Protein AF-A0A7C1GPJ7-F1 (afdb_monomer_lite)

pLDDT: mean 71.94, std 19.71, range [28.62, 96.0]

Organism: NCBI:txid1365176

Radius of gyration: 22.84 Å; chains: 1; bounding box: 52×60×56 Å

InterPro domains:
  IPR056471 HD-CE [PF24391] (8-213)

Structure (mmCIF, N/CA/C/O backbone):
data_AF-A0A7C1GPJ7-F1
#
_entry.id   AF-A0A7C1GPJ7-F1
#
loop_
_atom_site.group_PDB
_atom_site.id
_atom_site.type_symbol
_atom_site.label_atom_id
_atom_site.label_alt_id
_atom_site.label_comp_id
_atom_site.label_asym_id
_atom_site.label_entity_id
_atom_site.label_seq_id
_atom_site.pdbx_PDB_ins_code
_atom_site.Cartn_x
_atom_site.Cartn_y
_atom_site.Cartn_z
_atom_site.occupancy
_atom_site.B_iso_or_equiv
_atom_site.auth_seq_id
_atom_site.auth_comp_id
_atom_site.auth_asym_id
_atom_site.auth_atom_id
_atom_site.pdbx_PDB_model_num
ATOM 1 N N . MET A 1 1 ? 14.969 -25.696 -0.448 1.00 60.56 1 MET A N 1
ATOM 2 C CA . MET A 1 1 ? 14.001 -24.992 0.414 1.00 60.56 1 MET A CA 1
ATOM 3 C C . MET A 1 1 ? 13.410 -23.868 -0.416 1.00 60.56 1 MET A C 1
ATOM 5 O O . MET A 1 1 ? 14.199 -23.201 -1.077 1.00 60.56 1 MET A O 1
ATOM 9 N N . PRO A 1 2 ? 12.076 -23.717 -0.468 1.00 62.69 2 PRO A N 1
ATOM 10 C CA . PRO A 1 2 ? 11.446 -22.607 -1.181 1.00 62.69 2 PRO A CA 1
ATOM 11 C C . PRO A 1 2 ? 11.822 -21.258 -0.546 1.00 62.69 2 PRO A C 1
ATOM 13 O O . PRO A 1 2 ? 12.208 -21.241 0.627 1.00 62.69 2 PRO A O 1
ATOM 16 N N . PRO A 1 3 ? 11.721 -20.137 -1.286 1.00 68.50 3 PRO A N 1
ATOM 17 C CA . PRO A 1 3 ? 11.920 -18.808 -0.718 1.00 68.50 3 PRO A CA 1
ATOM 18 C C . PRO A 1 3 ? 11.024 -18.573 0.515 1.00 68.50 3 PRO A C 1
ATOM 20 O O . PRO A 1 3 ? 9.844 -18.936 0.480 1.00 68.50 3 PRO A O 1
ATOM 23 N N . PRO A 1 4 ? 11.549 -17.980 1.604 1.00 76.19 4 PRO A N 1
ATOM 24 C CA . PRO A 1 4 ? 10.763 -17.703 2.804 1.00 76.19 4 PRO A CA 1
ATOM 25 C C . PRO A 1 4 ? 9.672 -16.658 2.517 1.00 76.19 4 PRO A C 1
ATOM 27 O O . PRO A 1 4 ? 9.967 -15.486 2.289 1.00 76.19 4 PRO A O 1
ATOM 30 N N . ILE A 1 5 ? 8.402 -17.080 2.533 1.00 80.38 5 ILE A N 1
ATOM 31 C CA . ILE A 1 5 ? 7.250 -16.230 2.179 1.00 80.38 5 ILE A CA 1
ATOM 32 C C . ILE A 1 5 ? 7.093 -15.038 3.131 1.00 80.38 5 ILE A C 1
ATOM 34 O O . ILE A 1 5 ? 6.875 -13.921 2.671 1.00 80.38 5 ILE A O 1
ATOM 38 N N . ASP A 1 6 ? 7.253 -15.242 4.440 1.00 74.44 6 ASP A N 1
ATOM 39 C CA . ASP A 1 6 ? 7.139 -14.146 5.412 1.00 74.44 6 ASP A CA 1
ATOM 40 C C . ASP A 1 6 ? 8.243 -13.094 5.207 1.00 74.44 6 ASP A C 1
ATOM 42 O O . ASP A 1 6 ? 7.997 -11.894 5.315 1.00 74.44 6 ASP A O 1
ATOM 46 N N . ALA A 1 7 ? 9.448 -13.524 4.819 1.00 75.75 7 ALA A N 1
ATOM 47 C CA . ALA A 1 7 ? 10.526 -12.606 4.463 1.00 75.75 7 ALA A CA 1
ATOM 48 C C . ALA A 1 7 ? 10.237 -11.863 3.147 1.00 75.75 7 ALA A C 1
ATOM 50 O O . ALA A 1 7 ? 10.529 -10.675 3.062 1.00 75.75 7 ALA A O 1
ATOM 51 N N . LEU A 1 8 ? 9.616 -12.508 2.147 1.00 79.12 8 LEU A N 1
ATOM 52 C CA . LEU A 1 8 ? 9.172 -11.826 0.921 1.00 79.12 8 LEU A CA 1
ATOM 53 C C . LEU A 1 8 ? 8.169 -10.714 1.232 1.00 79.12 8 LEU A C 1
ATOM 55 O O . LEU A 1 8 ? 8.334 -9.599 0.743 1.00 79.12 8 LEU A O 1
ATOM 59 N N . ILE A 1 9 ? 7.166 -11.001 2.065 1.00 77.31 9 ILE A N 1
ATOM 60 C CA . ILE A 1 9 ? 6.154 -10.022 2.476 1.00 77.31 9 ILE A CA 1
ATOM 61 C C . ILE A 1 9 ? 6.823 -8.842 3.185 1.00 77.31 9 ILE A C 1
ATOM 63 O O . ILE A 1 9 ? 6.634 -7.701 2.766 1.00 77.31 9 ILE A O 1
ATOM 67 N N . ASN A 1 10 ? 7.663 -9.112 4.187 1.00 73.25 10 ASN A N 1
ATOM 68 C CA . ASN A 1 10 ? 8.357 -8.065 4.935 1.00 73.25 10 ASN A CA 1
ATOM 69 C C . ASN A 1 10 ? 9.282 -7.232 4.036 1.00 73.25 10 ASN A C 1
ATOM 71 O O . ASN A 1 10 ? 9.218 -6.009 4.047 1.00 73.25 10 ASN A O 1
ATOM 75 N N . CYS A 1 11 ? 10.121 -7.857 3.208 1.00 76.69 11 CYS A N 1
ATOM 76 C CA . CYS A 1 11 ? 10.977 -7.111 2.284 1.00 76.69 11 CYS A CA 1
ATOM 77 C C . CYS A 1 11 ? 10.153 -6.269 1.304 1.00 76.69 11 CYS A C 1
ATOM 79 O O . CYS A 1 11 ? 10.534 -5.139 1.000 1.00 76.69 11 CYS A O 1
ATOM 81 N N . SER A 1 12 ? 9.027 -6.798 0.823 1.00 81.25 12 SER A N 1
ATOM 82 C CA . SER A 1 12 ? 8.168 -6.082 -0.114 1.00 81.25 12 SER A CA 1
ATOM 83 C C . SER A 1 12 ? 7.524 -4.850 0.526 1.00 81.25 12 SER A C 1
ATOM 85 O O . SER A 1 12 ? 7.560 -3.783 -0.084 1.00 81.25 12 SER A O 1
ATOM 87 N N . SER A 1 13 ? 7.062 -4.932 1.779 1.00 75.19 13 SER A N 1
ATOM 88 C CA . SER A 1 13 ? 6.507 -3.774 2.490 1.00 75.19 13 SER A CA 1
ATOM 89 C C . SER A 1 13 ? 7.555 -2.690 2.746 1.00 75.19 13 SER A C 1
ATOM 91 O O . SER A 1 13 ? 7.249 -1.513 2.610 1.00 75.19 13 SER A O 1
ATOM 93 N N . TYR A 1 14 ? 8.819 -3.037 2.992 1.00 73.12 14 TYR A N 1
ATOM 94 C CA . TYR A 1 14 ? 9.871 -2.022 3.141 1.00 73.12 14 TYR A CA 1
ATOM 95 C C . TYR A 1 14 ? 10.291 -1.355 1.823 1.00 73.12 14 TYR A C 1
ATOM 97 O O . TYR A 1 14 ? 10.713 -0.196 1.832 1.00 73.12 14 TYR A O 1
ATOM 105 N N . LEU A 1 15 ? 10.212 -2.074 0.700 1.00 78.38 15 LEU A N 1
ATOM 106 C CA . LEU A 1 15 ? 10.828 -1.658 -0.565 1.00 78.38 15 LEU A CA 1
ATOM 107 C C . LEU A 1 15 ? 9.843 -1.191 -1.633 1.00 78.38 15 LEU A C 1
ATOM 109 O O . LEU A 1 15 ? 10.295 -0.605 -2.615 1.00 78.38 15 LEU A O 1
ATOM 113 N N . HIS A 1 16 ? 8.538 -1.429 -1.481 1.00 83.75 16 HIS A N 1
ATOM 114 C CA . HIS A 1 16 ? 7.548 -1.125 -2.522 1.00 83.75 16 HIS A CA 1
ATOM 115 C C . HIS A 1 16 ? 7.608 0.333 -3.011 1.00 83.75 16 HIS A C 1
ATOM 117 O O . HIS A 1 16 ? 7.529 0.588 -4.212 1.00 83.75 16 HIS A O 1
ATOM 123 N N . ASP A 1 17 ? 7.913 1.253 -2.100 1.00 82.75 17 ASP A N 1
ATOM 124 C CA . ASP A 1 17 ? 8.010 2.694 -2.334 1.00 82.75 17 ASP A CA 1
ATOM 125 C C . ASP A 1 17 ? 9.416 3.224 -2.642 1.00 82.75 17 ASP A C 1
ATOM 127 O O . ASP A 1 17 ? 9.578 4.422 -2.898 1.00 82.75 17 ASP A O 1
ATOM 131 N N . VAL A 1 18 ? 10.458 2.384 -2.598 1.00 79.25 18 VAL A N 1
ATOM 132 C CA . VAL A 1 18 ? 11.853 2.862 -2.678 1.00 79.25 18 VAL A CA 1
ATOM 133 C C . VAL A 1 18 ? 12.104 3.685 -3.941 1.00 79.25 18 VAL A C 1
ATOM 135 O O . VAL A 1 18 ? 12.818 4.685 -3.880 1.00 79.25 18 VAL A O 1
ATOM 138 N N . GLY A 1 19 ? 11.441 3.341 -5.049 1.00 80.12 19 GLY A N 1
ATOM 139 C CA . GLY A 1 19 ? 11.485 4.047 -6.324 1.00 80.12 19 GLY A CA 1
ATOM 140 C C . GLY A 1 19 ? 11.119 5.531 -6.246 1.00 80.12 19 GLY A C 1
ATOM 141 O O . GLY A 1 19 ? 11.655 6.313 -7.025 1.00 80.12 19 GLY A O 1
ATOM 142 N N . MET A 1 20 ? 10.281 5.948 -5.289 1.00 81.62 20 MET A N 1
ATOM 143 C CA . MET A 1 20 ? 9.953 7.366 -5.071 1.00 81.62 20 MET A CA 1
ATOM 144 C C . MET A 1 20 ? 11.079 8.154 -4.398 1.00 81.62 20 MET A C 1
ATOM 146 O O . MET A 1 20 ? 11.059 9.380 -4.426 1.00 81.62 20 MET A O 1
ATOM 150 N N . SER A 1 21 ? 12.030 7.466 -3.767 1.00 75.75 21 SER A N 1
ATOM 151 C CA . SER A 1 21 ? 13.113 8.060 -2.972 1.00 75.75 21 SER A CA 1
ATOM 152 C C . SER A 1 21 ? 14.474 8.049 -3.671 1.00 75.75 21 SER A C 1
ATOM 154 O O . SER A 1 21 ? 15.446 8.578 -3.133 1.00 75.75 21 SER A O 1
ATOM 156 N N . LEU A 1 22 ? 14.556 7.446 -4.859 1.00 76.81 22 LEU A N 1
ATOM 157 C CA . LEU A 1 22 ? 15.810 7.315 -5.591 1.00 76.81 22 LEU A CA 1
ATOM 158 C C . LEU A 1 22 ? 16.262 8.670 -6.160 1.00 76.81 22 LEU A C 1
ATOM 160 O O . LEU A 1 22 ? 15.432 9.429 -6.668 1.00 76.81 22 LEU A O 1
ATOM 164 N N . PRO A 1 23 ? 17.576 8.962 -6.147 1.00 77.94 23 PRO A N 1
ATOM 165 C CA . PRO A 1 23 ? 18.127 10.078 -6.905 1.00 77.94 23 PRO A CA 1
ATOM 166 C C . PRO A 1 23 ? 17.793 9.953 -8.393 1.00 77.94 23 PRO A C 1
ATOM 168 O O . PRO A 1 23 ? 17.792 8.853 -8.946 1.00 77.94 23 PRO A O 1
ATOM 171 N N . ILE A 1 24 ? 17.573 11.083 -9.066 1.00 84.12 24 ILE A N 1
ATOM 172 C CA . ILE A 1 24 ? 17.241 11.113 -10.499 1.00 84.12 24 ILE A CA 1
ATOM 173 C C . ILE A 1 24 ? 18.322 10.438 -11.357 1.00 84.12 24 ILE A C 1
ATOM 175 O O . ILE A 1 24 ? 17.994 9.695 -12.281 1.00 84.12 24 ILE A O 1
ATOM 179 N N . SER A 1 25 ? 19.601 10.650 -11.033 1.00 82.50 25 SER A N 1
ATOM 180 C CA . SER A 1 25 ? 20.717 9.964 -11.698 1.00 82.50 25 SER A CA 1
ATOM 181 C C . SER A 1 25 ? 20.554 8.446 -11.630 1.00 82.50 25 SER A C 1
ATOM 183 O O . SER A 1 25 ? 20.612 7.766 -12.651 1.00 82.50 25 SER A O 1
ATOM 185 N N . PHE A 1 26 ? 20.225 7.934 -10.446 1.00 84.19 26 PHE A N 1
ATOM 186 C CA . PHE A 1 26 ? 20.005 6.515 -10.217 1.00 84.19 26 PHE A CA 1
ATOM 187 C C . PHE A 1 26 ? 18.751 5.994 -10.938 1.00 84.19 26 PHE A C 1
ATOM 189 O O . PHE A 1 26 ? 18.769 4.908 -11.512 1.00 84.19 26 PHE A O 1
ATOM 196 N N . ILE A 1 27 ? 17.662 6.771 -10.973 1.00 87.56 27 ILE A N 1
ATOM 197 C CA . ILE A 1 27 ? 16.459 6.428 -11.751 1.00 87.56 27 ILE A CA 1
ATOM 198 C C . ILE A 1 27 ? 16.806 6.244 -13.235 1.00 87.56 27 ILE A C 1
ATOM 200 O O . ILE A 1 27 ? 16.374 5.266 -13.848 1.00 87.56 27 ILE A O 1
ATOM 204 N N . ASN A 1 28 ? 17.615 7.141 -13.802 1.00 90.31 28 ASN A N 1
ATOM 205 C CA . ASN A 1 28 ? 18.055 7.041 -15.193 1.00 90.31 28 ASN A CA 1
ATOM 206 C C . ASN A 1 28 ? 18.952 5.809 -15.429 1.00 90.31 28 ASN A C 1
ATOM 208 O O . ASN A 1 28 ? 18.828 5.147 -16.463 1.00 90.31 28 ASN A O 1
ATOM 212 N N . GLU A 1 29 ? 19.813 5.454 -14.470 1.00 90.06 29 GLU A N 1
ATOM 213 C CA . GLU A 1 29 ? 20.662 4.251 -14.526 1.00 90.06 29 GLU A CA 1
ATOM 214 C C . GLU A 1 29 ? 19.858 2.945 -14.541 1.00 90.06 29 GLU A C 1
ATOM 216 O O . GLU A 1 29 ? 20.265 1.983 -15.195 1.00 90.06 29 GLU A O 1
ATOM 221 N N . LEU A 1 30 ? 18.686 2.909 -13.894 1.00 89.69 30 LEU A N 1
ATOM 222 C CA . LEU A 1 30 ? 17.798 1.740 -13.923 1.00 89.69 30 LEU A CA 1
ATOM 223 C C . LEU A 1 30 ? 17.256 1.428 -15.328 1.00 89.69 30 LEU A C 1
ATOM 225 O O . LEU A 1 30 ? 16.770 0.315 -15.555 1.00 89.69 30 LEU A O 1
ATOM 229 N N . ARG A 1 31 ? 17.322 2.382 -16.272 1.00 92.81 31 ARG A N 1
ATOM 230 C CA . ARG A 1 31 ? 16.882 2.225 -17.670 1.00 92.81 31 ARG A CA 1
ATOM 231 C C . ARG A 1 31 ? 15.500 1.576 -17.779 1.00 92.81 31 ARG A C 1
ATOM 233 O O . ARG A 1 31 ? 15.311 0.586 -18.493 1.00 92.81 31 ARG A O 1
ATOM 240 N N . LEU A 1 32 ? 14.523 2.089 -17.036 1.00 95.19 32 LEU A N 1
ATOM 241 C CA . LEU A 1 32 ? 13.143 1.611 -17.115 1.00 95.19 32 LEU A CA 1
ATOM 242 C C . LEU A 1 32 ? 12.579 1.884 -18.514 1.00 95.19 32 LEU A C 1
ATOM 244 O O . LEU A 1 32 ? 12.551 3.031 -18.954 1.00 95.19 32 LEU A O 1
ATOM 248 N N . THR A 1 33 ? 12.161 0.844 -19.230 1.00 95.38 33 THR A N 1
ATOM 249 C CA . THR A 1 33 ? 11.581 0.993 -20.569 1.00 95.38 33 THR A CA 1
ATOM 250 C C . THR A 1 33 ? 10.086 1.274 -20.485 1.00 95.38 33 THR A C 1
ATOM 252 O O . THR A 1 33 ? 9.383 0.797 -19.594 1.00 95.38 33 THR A O 1
ATOM 255 N N . VAL A 1 34 ? 9.570 2.009 -21.466 1.00 94.50 34 VAL A N 1
ATOM 256 C CA . VAL A 1 34 ? 8.122 2.220 -21.609 1.00 94.50 34 VAL A CA 1
ATOM 257 C C . VAL A 1 34 ? 7.389 0.910 -21.917 1.00 94.50 34 VAL A C 1
ATOM 259 O O . VAL A 1 34 ? 6.225 0.755 -21.549 1.00 94.50 34 VAL A O 1
ATOM 262 N N . HIS A 1 35 ? 8.057 -0.030 -22.589 1.00 94.31 35 HIS A N 1
ATOM 263 C CA . HIS A 1 35 ? 7.501 -1.342 -22.911 1.00 94.31 35 HIS A CA 1
ATOM 264 C C . HIS A 1 35 ? 7.214 -2.157 -21.647 1.00 94.31 35 HIS A C 1
ATOM 266 O O . HIS A 1 35 ? 6.078 -2.583 -21.474 1.00 94.31 35 HIS A O 1
ATOM 272 N N . GLU A 1 36 ? 8.175 -2.244 -20.717 1.00 93.25 36 GLU A N 1
ATOM 273 C CA . GLU A 1 36 ? 7.991 -2.920 -19.420 1.00 93.25 36 GLU A CA 1
ATOM 274 C C . GLU A 1 36 ? 6.777 -2.374 -18.652 1.00 93.25 36 GLU A C 1
ATOM 276 O O . GLU A 1 36 ? 6.022 -3.131 -18.051 1.00 93.25 36 GLU A O 1
ATOM 281 N N . ILE A 1 37 ? 6.556 -1.056 -18.700 1.00 94.62 37 ILE A N 1
ATOM 282 C CA . ILE A 1 37 ? 5.388 -0.424 -18.077 1.00 94.62 37 ILE A CA 1
ATOM 283 C C . ILE A 1 37 ? 4.105 -0.774 -18.840 1.00 94.62 37 ILE A C 1
ATOM 285 O O . ILE A 1 37 ? 3.092 -1.099 -18.226 1.00 94.62 37 ILE A O 1
ATOM 289 N N . SER A 1 38 ? 4.134 -0.693 -20.173 1.00 93.62 38 SER A N 1
ATOM 290 C CA . SER A 1 38 ? 2.955 -0.880 -21.030 1.00 93.62 38 SER A CA 1
ATOM 291 C C . SER A 1 38 ? 2.413 -2.309 -20.982 1.00 93.62 38 SER A C 1
ATOM 293 O O . SER A 1 38 ? 1.198 -2.486 -21.017 1.00 93.62 38 SER A O 1
ATOM 295 N N . ASP A 1 39 ? 3.289 -3.306 -20.876 1.00 92.25 39 ASP A N 1
ATOM 296 C CA . ASP A 1 39 ? 2.913 -4.724 -20.794 1.00 92.25 39 ASP A CA 1
ATOM 297 C C . ASP A 1 39 ? 2.186 -5.043 -19.477 1.00 92.25 39 ASP A C 1
ATOM 299 O O . ASP A 1 39 ? 1.299 -5.903 -19.399 1.00 92.25 39 ASP A O 1
ATOM 303 N N . ASP A 1 40 ? 2.542 -4.319 -18.417 1.00 91.81 40 ASP A N 1
ATOM 304 C CA . ASP A 1 40 ? 1.902 -4.453 -17.115 1.00 91.81 40 ASP A CA 1
ATOM 305 C C . ASP A 1 40 ? 0.640 -3.586 -16.983 1.00 91.81 40 ASP A C 1
ATOM 307 O O . ASP A 1 40 ? -0.373 -4.027 -16.430 1.00 91.81 40 ASP A O 1
ATOM 311 N N . SER A 1 41 ? 0.697 -2.354 -17.491 1.00 93.88 41 SER A N 1
ATOM 312 C CA . SER A 1 41 ? -0.367 -1.355 -17.416 1.00 93.88 41 SER A CA 1
ATOM 313 C C . SER A 1 41 ? -0.360 -0.444 -18.656 1.00 93.88 41 SER A C 1
ATOM 315 O O . SER A 1 41 ? 0.355 0.567 -18.693 1.00 93.88 41 SER A O 1
ATOM 317 N N . PRO A 1 42 ? -1.194 -0.742 -19.672 1.00 93.94 42 PRO A N 1
ATOM 318 C CA . PRO A 1 42 ? -1.285 0.071 -20.885 1.00 93.94 42 PRO A CA 1
ATOM 319 C C . PRO A 1 42 ? -1.673 1.532 -20.617 1.00 93.94 42 PRO A C 1
ATOM 321 O O . PRO A 1 42 ? -1.168 2.436 -21.279 1.00 93.94 42 PRO A O 1
ATOM 324 N N . GLU A 1 43 ? -2.530 1.782 -19.618 1.00 94.31 43 GLU A N 1
ATOM 325 C CA . GLU A 1 43 ? -2.921 3.131 -19.178 1.00 94.31 43 GLU A CA 1
ATOM 326 C C . GLU A 1 43 ? -1.696 3.944 -18.739 1.00 94.31 43 GLU A C 1
ATOM 328 O O . GLU A 1 43 ? -1.478 5.061 -19.216 1.00 94.31 43 GLU A O 1
ATOM 333 N N . VAL A 1 44 ? -0.861 3.371 -17.865 1.00 94.25 44 VAL A N 1
ATOM 334 C CA . VAL A 1 44 ? 0.346 4.044 -17.375 1.00 94.25 44 VAL A CA 1
ATOM 335 C C . VAL A 1 44 ? 1.375 4.185 -18.492 1.00 94.25 44 VAL A C 1
ATOM 337 O O . VAL A 1 44 ? 1.951 5.262 -18.648 1.00 94.25 44 VAL A O 1
ATOM 340 N N . GLY A 1 45 ? 1.548 3.155 -19.323 1.00 94.25 45 GLY A N 1
ATOM 341 C CA . GLY A 1 45 ? 2.401 3.218 -20.509 1.00 94.25 45 GLY A CA 1
ATOM 342 C C . GLY A 1 45 ? 2.024 4.375 -21.439 1.00 94.25 45 GLY A C 1
ATOM 343 O O . GLY A 1 45 ? 2.891 5.137 -21.862 1.00 94.25 45 GLY A O 1
ATOM 344 N N . ASN A 1 46 ? 0.731 4.573 -21.704 1.00 94.25 46 ASN A N 1
ATOM 345 C CA . ASN A 1 46 ? 0.236 5.682 -22.526 1.00 94.25 46 ASN A CA 1
ATOM 346 C C . ASN A 1 46 ? 0.443 7.046 -21.861 1.00 94.25 46 ASN A C 1
ATOM 348 O O . ASN A 1 46 ? 0.840 7.997 -22.536 1.00 94.25 46 ASN A O 1
ATOM 352 N N . LYS A 1 47 ? 0.250 7.144 -20.541 1.00 93.25 47 LYS A N 1
ATOM 353 C CA . LYS A 1 47 ? 0.546 8.370 -19.789 1.00 93.25 47 LYS A CA 1
ATOM 354 C C . LYS A 1 47 ? 2.024 8.749 -19.907 1.00 93.25 47 LYS A C 1
ATOM 356 O O . LYS A 1 47 ? 2.331 9.894 -20.211 1.00 93.25 47 LYS A O 1
ATOM 361 N N . VAL A 1 48 ? 2.932 7.789 -19.751 1.00 93.44 48 VAL A N 1
ATOM 362 C CA . VAL A 1 48 ? 4.375 8.012 -19.923 1.00 93.44 48 VAL A CA 1
ATOM 363 C C . VAL A 1 48 ? 4.698 8.447 -21.362 1.00 93.44 48 VAL A C 1
ATOM 365 O O . VAL A 1 48 ? 5.405 9.432 -21.557 1.00 93.44 48 VAL A O 1
ATOM 368 N N . LYS A 1 49 ? 4.120 7.781 -22.376 1.00 93.00 49 LYS A N 1
ATOM 369 C CA . LYS A 1 49 ? 4.268 8.148 -23.803 1.00 93.00 49 LYS A CA 1
ATOM 370 C C . LYS A 1 49 ? 3.797 9.568 -24.115 1.00 93.00 49 LYS A C 1
ATOM 372 O O . LYS A 1 49 ? 4.367 10.216 -24.986 1.00 93.00 49 LYS A O 1
ATOM 377 N N . SER A 1 50 ? 2.782 10.053 -23.401 1.00 91.81 50 SER A N 1
ATOM 378 C CA . SER A 1 50 ? 2.248 11.410 -23.565 1.00 91.81 50 SER A CA 1
ATOM 379 C C . SER A 1 50 ? 3.169 12.512 -23.026 1.00 91.81 50 SER A C 1
ATOM 381 O O . SER A 1 50 ? 2.921 13.688 -23.280 1.00 91.81 50 SER A O 1
ATOM 383 N N . CYS A 1 51 ? 4.250 12.152 -22.325 1.00 89.62 51 CYS A N 1
ATOM 384 C CA . CYS A 1 51 ? 5.227 13.089 -21.780 1.00 89.62 51 CYS A CA 1
ATOM 385 C C . CYS A 1 51 ? 6.600 12.916 -22.469 1.00 89.62 51 CYS A C 1
ATOM 387 O O . CYS A 1 51 ? 7.540 12.411 -21.853 1.00 89.62 51 CYS A O 1
ATOM 389 N N . PRO A 1 52 ? 6.753 13.334 -23.743 1.00 87.38 52 PRO A N 1
ATOM 390 C CA . PRO A 1 52 ? 7.952 13.062 -24.545 1.00 87.38 52 PRO A CA 1
ATOM 391 C C . PRO A 1 52 ? 9.232 13.682 -23.970 1.00 87.38 52 PRO A C 1
ATOM 393 O O . PRO A 1 52 ? 10.322 13.179 -24.217 1.00 87.38 52 PRO A O 1
ATOM 396 N N . SER A 1 53 ? 9.111 14.737 -23.160 1.00 89.38 53 SER A N 1
ATOM 397 C CA . SER A 1 53 ? 10.228 15.357 -22.436 1.00 89.38 53 SER A CA 1
ATOM 398 C C . SER A 1 53 ? 10.900 14.430 -21.418 1.00 89.38 53 SER A C 1
ATOM 400 O O . SER A 1 53 ? 12.028 14.707 -21.011 1.00 89.38 53 SER A O 1
ATOM 402 N N . PHE A 1 54 ? 10.227 13.346 -21.017 1.00 91.81 54 PHE A N 1
ATOM 403 C CA . PHE A 1 54 ? 10.748 12.337 -20.095 1.00 91.81 54 PHE A CA 1
ATOM 404 C C . PHE A 1 54 ? 11.118 11.024 -20.789 1.00 91.81 54 PHE A C 1
ATOM 406 O O . PHE A 1 54 ? 11.184 9.980 -20.138 1.00 91.81 54 PHE A O 1
ATOM 413 N N . LEU A 1 55 ? 11.324 11.047 -22.108 1.00 92.62 55 LEU A N 1
ATOM 414 C CA . LEU A 1 55 ? 11.654 9.865 -22.894 1.00 92.62 55 LEU A CA 1
ATOM 415 C C . LEU A 1 55 ? 12.963 10.041 -23.647 1.00 92.62 55 LEU A C 1
ATOM 417 O O . LEU A 1 55 ? 13.189 11.047 -24.317 1.00 92.62 55 LEU A O 1
ATOM 421 N N . ARG A 1 56 ? 13.808 9.014 -23.578 1.00 92.88 56 ARG A N 1
ATOM 422 C CA . ARG A 1 56 ? 15.046 8.927 -24.351 1.00 92.88 56 ARG A CA 1
ATOM 423 C C . ARG A 1 56 ? 15.266 7.485 -24.778 1.00 92.88 56 ARG A C 1
ATOM 425 O O . ARG A 1 56 ? 15.307 6.598 -23.933 1.00 92.88 56 ARG A O 1
ATOM 432 N N . ASP A 1 57 ? 15.350 7.254 -26.086 1.00 90.81 57 ASP A N 1
ATOM 433 C CA . ASP A 1 57 ? 15.601 5.930 -26.676 1.00 90.81 57 ASP A CA 1
ATOM 434 C C . ASP A 1 57 ? 14.628 4.834 -26.183 1.00 90.81 57 ASP A C 1
ATOM 436 O O . ASP A 1 57 ? 15.002 3.685 -25.977 1.00 90.81 57 ASP A O 1
ATOM 440 N N . GLY A 1 58 ? 13.358 5.193 -25.944 1.00 90.19 58 GLY A N 1
ATOM 441 C CA . GLY A 1 58 ? 12.329 4.271 -25.433 1.00 90.19 58 GLY A CA 1
ATOM 442 C C . GLY A 1 58 ? 12.375 4.009 -23.919 1.00 90.19 58 GLY A C 1
ATOM 443 O O . GLY A 1 58 ? 11.536 3.265 -23.396 1.00 90.19 58 GLY A O 1
ATOM 444 N N . HIS A 1 59 ? 13.305 4.642 -23.203 1.00 94.50 59 HIS A N 1
ATOM 445 C CA . HIS A 1 59 ? 13.406 4.615 -21.748 1.00 94.50 59 HIS A CA 1
ATOM 446 C C . HIS A 1 59 ? 12.791 5.860 -21.119 1.00 94.50 59 HIS A C 1
ATOM 448 O O . HIS A 1 59 ? 12.809 6.945 -21.704 1.00 94.50 59 HIS A O 1
ATOM 454 N N . VAL A 1 60 ? 12.298 5.704 -19.891 1.00 93.56 60 VAL A N 1
ATOM 455 C CA . VAL A 1 60 ? 12.001 6.840 -19.024 1.00 93.56 60 VAL A CA 1
ATOM 456 C C . VAL A 1 60 ? 13.318 7.502 -18.636 1.00 93.56 60 VAL A C 1
ATOM 458 O O . VAL A 1 60 ? 14.224 6.844 -18.125 1.00 93.56 60 VAL A O 1
ATOM 461 N N . TYR A 1 61 ? 13.416 8.801 -18.888 1.00 93.69 61 TYR A N 1
ATOM 462 C CA . TYR A 1 61 ? 14.603 9.601 -18.643 1.00 93.69 61 TYR A CA 1
ATOM 463 C C . TYR A 1 61 ? 14.218 10.950 -18.055 1.00 93.69 61 TYR A C 1
ATOM 465 O O . TYR A 1 61 ? 13.431 11.697 -18.630 1.00 93.69 61 TYR A O 1
ATOM 473 N N . PHE A 1 62 ? 14.819 11.300 -16.930 1.00 89.88 62 PHE A N 1
ATOM 474 C CA . PHE A 1 62 ? 14.632 12.595 -16.299 1.00 89.88 62 PHE A CA 1
ATOM 475 C C . PHE A 1 62 ? 15.830 13.506 -16.602 1.00 89.88 62 PHE A C 1
ATOM 477 O O . PHE A 1 62 ? 16.974 13.087 -16.412 1.00 89.88 62 PHE A O 1
ATOM 484 N N . PRO A 1 63 ? 15.602 14.754 -17.053 1.00 87.06 63 PRO A N 1
ATOM 485 C CA . PRO A 1 63 ? 16.675 15.702 -17.340 1.00 87.06 63 PRO A CA 1
ATOM 486 C C . PRO A 1 63 ? 17.647 15.916 -16.169 1.00 87.06 63 PRO A C 1
ATOM 488 O O . PRO A 1 63 ? 17.225 16.042 -15.020 1.00 87.06 63 PRO A O 1
ATOM 491 N N . GLU A 1 64 ? 18.941 16.061 -16.474 1.00 81.44 64 GLU A N 1
ATOM 492 C CA . GLU A 1 64 ? 20.012 16.214 -15.472 1.00 81.44 64 GLU A CA 1
ATOM 493 C C . GLU A 1 64 ? 19.845 17.435 -14.570 1.00 81.44 64 GLU A C 1
ATOM 495 O O . GLU A 1 64 ? 20.289 17.405 -13.434 1.00 81.44 64 GLU A O 1
ATOM 500 N N . LYS A 1 65 ? 19.120 18.475 -14.997 1.00 83.06 65 LYS A N 1
ATOM 501 C CA . LYS A 1 65 ? 18.783 19.627 -14.137 1.00 83.06 65 LYS A CA 1
ATOM 502 C C . LYS A 1 65 ? 18.022 19.247 -12.852 1.00 83.06 65 LYS A C 1
ATOM 504 O O . LYS A 1 65 ? 17.827 20.091 -11.982 1.00 83.06 65 LYS A O 1
ATOM 509 N N . TYR A 1 66 ? 17.538 18.008 -12.756 1.00 78.81 66 TYR A N 1
ATOM 510 C CA . TYR A 1 66 ? 16.882 17.453 -11.576 1.00 78.81 66 TYR A CA 1
ATOM 511 C C . TYR A 1 66 ? 17.795 16.533 -10.738 1.00 78.81 66 TYR A C 1
ATOM 513 O O . TYR A 1 66 ? 17.348 16.053 -9.701 1.00 78.81 66 TYR A O 1
ATOM 521 N N . SER A 1 67 ? 19.047 16.286 -11.146 1.00 69.94 67 SER A N 1
ATOM 522 C CA . SER A 1 67 ? 19.972 15.326 -10.513 1.00 69.94 67 SER A CA 1
ATOM 523 C C . SER A 1 67 ? 20.436 15.731 -9.111 1.00 69.94 67 SER A C 1
ATOM 525 O O . SER A 1 67 ? 20.573 14.868 -8.248 1.00 69.94 67 SER A O 1
ATOM 527 N N . GLU A 1 68 ? 20.619 17.029 -8.865 1.00 59.59 68 GLU A N 1
ATOM 528 C CA . GLU A 1 68 ? 21.103 17.571 -7.584 1.00 59.59 68 GLU A CA 1
ATOM 529 C C . GLU A 1 68 ? 19.993 17.752 -6.539 1.00 59.59 68 GLU A C 1
ATOM 531 O O . GLU A 1 68 ? 20.258 17.979 -5.357 1.00 59.59 68 GLU A O 1
ATOM 536 N N . LYS A 1 69 ? 18.726 17.647 -6.952 1.00 55.16 69 LYS A N 1
ATOM 537 C CA . LYS A 1 69 ? 17.589 17.807 -6.049 1.00 55.16 69 LYS A CA 1
ATOM 538 C C . LYS A 1 69 ? 17.244 16.467 -5.411 1.00 55.16 69 LYS A C 1
ATOM 540 O O . LYS A 1 69 ? 16.671 15.593 -6.057 1.00 55.16 69 LYS A O 1
ATOM 545 N N . TYR A 1 70 ? 17.495 16.343 -4.106 1.00 50.91 70 TYR A N 1
ATOM 546 C CA . TYR A 1 70 ? 16.725 15.403 -3.293 1.00 50.91 70 TYR A CA 1
ATOM 547 C C . TYR A 1 70 ? 15.235 15.745 -3.449 1.00 50.91 70 TYR A C 1
ATOM 549 O O . TYR A 1 70 ? 14.865 16.914 -3.578 1.00 50.91 70 TYR A O 1
ATOM 557 N N . THR A 1 71 ? 14.396 14.713 -3.468 1.00 52.28 71 THR A N 1
ATOM 558 C CA . THR A 1 71 ? 12.966 14.660 -3.842 1.00 52.28 71 THR A CA 1
ATOM 559 C C . THR A 1 71 ? 12.038 15.747 -3.270 1.00 52.28 71 THR A C 1
ATOM 561 O O . THR A 1 71 ? 10.906 15.882 -3.722 1.00 52.28 71 THR A O 1
ATOM 564 N N . ILE A 1 72 ? 12.511 16.568 -2.334 1.00 49.38 72 ILE A N 1
ATOM 565 C CA . ILE A 1 72 ? 11.766 17.577 -1.577 1.00 49.38 72 ILE A CA 1
ATOM 566 C C . ILE A 1 72 ? 11.374 18.813 -2.428 1.00 49.38 72 ILE A C 1
ATOM 568 O O . ILE A 1 72 ? 10.443 19.519 -2.062 1.00 49.38 72 ILE A O 1
ATOM 572 N N . SER A 1 73 ? 11.997 19.077 -3.592 1.00 60.16 73 SER A N 1
ATOM 573 C CA . SER A 1 73 ? 11.645 20.247 -4.445 1.00 60.16 73 SER A CA 1
ATOM 574 C C . SER A 1 73 ? 11.577 19.972 -5.957 1.00 60.16 73 SER A C 1
ATOM 576 O O . SER A 1 73 ? 11.920 20.826 -6.792 1.00 60.16 73 SER A O 1
ATOM 578 N N . LEU A 1 74 ? 11.159 18.762 -6.337 1.00 70.62 74 LEU A N 1
ATOM 579 C CA . LEU A 1 74 ? 10.902 18.447 -7.743 1.00 70.62 74 LEU A CA 1
ATOM 580 C C . LEU A 1 74 ? 9.656 19.200 -8.243 1.00 70.62 74 LEU A C 1
ATOM 582 O O . LEU A 1 74 ? 8.685 19.335 -7.497 1.00 70.62 74 LEU A O 1
ATOM 586 N N . PRO A 1 75 ? 9.638 19.673 -9.505 1.00 79.31 75 PRO A N 1
ATOM 587 C CA . PRO A 1 75 ? 8.411 20.184 -10.106 1.00 79.31 75 PRO A CA 1
ATOM 588 C C . PRO A 1 75 ? 7.292 19.141 -10.032 1.00 79.31 75 PRO A C 1
ATOM 590 O O . PRO A 1 75 ? 7.555 17.946 -10.191 1.00 79.31 75 PRO A O 1
ATOM 593 N N . LYS A 1 76 ? 6.047 19.598 -9.849 1.00 79.81 76 LYS A N 1
ATOM 594 C CA . LYS A 1 76 ? 4.865 18.734 -9.689 1.00 79.81 76 LYS A CA 1
ATOM 595 C C . LYS A 1 76 ? 4.784 17.638 -10.754 1.00 79.81 76 LYS A C 1
ATOM 597 O O . LYS A 1 76 ? 4.628 16.477 -10.412 1.00 79.81 76 LYS A O 1
ATOM 602 N N . GLU A 1 77 ? 4.987 17.986 -12.022 1.00 83.19 77 GLU A N 1
ATOM 603 C CA . GLU A 1 77 ? 4.952 17.038 -13.145 1.00 83.19 77 GLU A CA 1
ATOM 604 C C . GLU A 1 77 ? 5.980 15.903 -13.011 1.00 83.19 77 GLU A C 1
ATOM 606 O O . GLU A 1 77 ? 5.673 14.744 -13.286 1.00 83.19 77 GLU A O 1
ATOM 611 N N . VAL A 1 78 ? 7.189 16.222 -12.535 1.00 83.94 78 VAL A N 1
ATOM 612 C CA . VAL A 1 78 ? 8.264 15.245 -12.312 1.00 83.94 78 VAL A CA 1
ATOM 613 C C . VAL A 1 78 ? 7.900 14.328 -11.147 1.00 83.94 78 VAL A C 1
ATOM 615 O O . VAL A 1 78 ? 7.977 13.106 -11.273 1.00 83.94 78 VAL A O 1
ATOM 618 N N . ALA A 1 79 ? 7.466 14.910 -10.027 1.00 81.81 79 ALA A N 1
ATOM 619 C CA . ALA A 1 79 ? 7.057 14.157 -8.845 1.00 81.81 79 ALA A CA 1
ATOM 620 C C . ALA A 1 79 ? 5.854 13.243 -9.140 1.00 81.81 79 ALA A C 1
ATOM 622 O O . ALA A 1 79 ? 5.830 12.087 -8.716 1.00 81.81 79 ALA A O 1
ATOM 623 N N . ASP A 1 80 ? 4.880 13.730 -9.909 1.00 84.06 80 ASP A N 1
ATOM 624 C CA . ASP A 1 80 ? 3.694 12.978 -10.313 1.00 84.06 80 ASP A CA 1
ATOM 625 C C . ASP A 1 80 ? 4.039 11.827 -11.257 1.00 84.06 80 ASP A C 1
ATOM 627 O O . ASP A 1 80 ? 3.464 10.739 -11.129 1.00 84.06 80 ASP A O 1
ATOM 631 N N . LEU A 1 81 ? 4.988 12.025 -12.175 1.00 89.62 81 LEU A N 1
ATOM 632 C CA . LEU A 1 81 ? 5.471 10.955 -13.040 1.00 89.62 81 LEU A CA 1
ATOM 633 C C . LEU A 1 81 ? 6.212 9.884 -12.233 1.00 89.62 81 LEU A C 1
ATOM 635 O O . LEU A 1 81 ? 5.864 8.712 -12.360 1.00 89.62 81 LEU A O 1
ATOM 639 N N . ILE A 1 82 ? 7.148 10.270 -11.356 1.00 89.31 82 ILE A N 1
ATOM 640 C CA . ILE A 1 82 ? 7.865 9.338 -10.466 1.00 89.31 82 ILE A CA 1
ATOM 641 C C . ILE A 1 82 ? 6.871 8.543 -9.620 1.00 89.31 82 ILE A C 1
ATOM 643 O O . ILE A 1 82 ? 6.922 7.317 -9.622 1.00 89.31 82 ILE A O 1
ATOM 647 N N . ARG A 1 83 ? 5.907 9.208 -8.971 1.00 86.38 83 ARG A N 1
ATOM 648 C CA . ARG A 1 83 ? 4.853 8.536 -8.196 1.00 86.38 83 ARG A CA 1
ATOM 649 C C . ARG A 1 83 ? 4.018 7.595 -9.057 1.00 86.38 83 ARG A C 1
ATOM 651 O O . ARG A 1 83 ? 3.591 6.554 -8.581 1.00 86.38 83 ARG A O 1
ATOM 658 N N . THR A 1 84 ? 3.785 7.929 -10.322 1.00 90.12 84 THR A N 1
ATOM 659 C CA . THR A 1 84 ? 3.042 7.052 -11.233 1.00 90.12 84 THR A CA 1
ATOM 660 C C . THR A 1 84 ? 3.828 5.771 -11.542 1.00 90.12 84 THR A C 1
ATOM 662 O O . THR A 1 84 ? 3.233 4.699 -11.579 1.00 90.12 84 THR A O 1
ATOM 665 N N . ILE A 1 85 ? 5.144 5.865 -11.757 1.00 94.44 85 ILE A N 1
ATOM 666 C CA . ILE A 1 85 ? 5.977 4.741 -12.224 1.00 94.44 85 ILE A CA 1
ATOM 667 C C . ILE A 1 85 ? 6.782 4.047 -11.113 1.00 94.44 85 ILE A C 1
ATOM 669 O O . ILE A 1 85 ? 7.510 3.090 -11.389 1.00 94.44 85 ILE A O 1
ATOM 673 N N . HIS A 1 86 ? 6.673 4.506 -9.863 1.00 91.44 86 HIS A N 1
ATOM 674 C CA . HIS A 1 86 ? 7.482 4.004 -8.754 1.00 91.44 86 HIS A CA 1
ATOM 675 C C . HIS A 1 86 ? 7.423 2.481 -8.545 1.00 91.44 86 HIS A C 1
ATOM 677 O O . HIS A 1 86 ? 8.478 1.937 -8.227 1.00 91.44 86 HIS A O 1
ATOM 683 N N . PRO A 1 87 ? 6.310 1.749 -8.783 1.00 94.25 87 PRO A N 1
ATOM 684 C CA . PRO A 1 87 ? 6.295 0.299 -8.582 1.00 94.25 87 PRO A CA 1
ATOM 685 C C . PRO A 1 87 ? 7.286 -0.416 -9.511 1.00 94.25 87 PRO A C 1
ATOM 687 O O . PRO A 1 87 ? 7.979 -1.347 -9.099 1.00 94.25 87 PRO A O 1
ATOM 690 N N . TRP A 1 88 ? 7.429 0.067 -10.751 1.00 96.00 88 TRP A N 1
ATOM 691 C CA . TRP A 1 88 ? 8.408 -0.449 -11.711 1.00 96.00 88 TRP A CA 1
ATOM 692 C C . TRP A 1 88 ? 9.840 -0.029 -11.367 1.00 96.00 88 TRP A C 1
ATOM 694 O O . TRP A 1 88 ? 10.761 -0.832 -11.510 1.00 96.00 88 TRP A O 1
ATOM 704 N N . LEU A 1 89 ? 10.042 1.199 -10.874 1.00 91.56 89 LEU A N 1
ATOM 705 C CA . LEU A 1 89 ? 11.354 1.652 -10.394 1.00 91.56 89 LEU A CA 1
ATOM 706 C C . LEU A 1 89 ? 11.824 0.830 -9.188 1.00 91.56 89 LEU A C 1
ATOM 708 O O . LEU A 1 89 ? 12.954 0.346 -9.184 1.00 91.56 89 LEU A O 1
ATOM 712 N N . SER A 1 90 ? 10.951 0.612 -8.204 1.00 89.94 90 SER A N 1
ATOM 713 C CA . SER A 1 90 ? 11.212 -0.231 -7.037 1.00 89.94 90 SER A CA 1
ATOM 714 C C . SER A 1 90 ? 11.495 -1.678 -7.452 1.00 89.94 90 SER A C 1
ATOM 716 O O . SER A 1 90 ? 12.481 -2.274 -7.015 1.00 89.94 90 SER A O 1
ATOM 718 N N . SER A 1 91 ? 10.695 -2.233 -8.368 1.00 92.25 91 SER A N 1
ATOM 719 C CA . SER A 1 91 ? 10.914 -3.564 -8.947 1.00 92.25 91 SER A CA 1
ATOM 720 C C . SER A 1 91 ? 12.296 -3.680 -9.604 1.00 92.25 91 SER A C 1
ATOM 722 O O . SER A 1 91 ? 13.047 -4.602 -9.264 1.00 92.25 91 SER A O 1
ATOM 724 N N . LYS A 1 92 ? 12.701 -2.723 -10.452 1.00 90.25 92 LYS A N 1
ATOM 725 C CA . LYS A 1 92 ? 14.046 -2.710 -11.051 1.00 90.25 92 LYS A CA 1
ATOM 726 C C . LYS A 1 92 ? 15.144 -2.573 -10.005 1.00 90.25 92 LYS A C 1
ATOM 728 O O . LYS A 1 92 ? 16.102 -3.346 -10.042 1.00 90.25 92 LYS A O 1
ATOM 733 N N . TYR A 1 93 ? 14.983 -1.660 -9.048 1.00 85.94 93 TYR A N 1
ATOM 734 C CA . TYR A 1 93 ? 15.944 -1.418 -7.970 1.00 85.94 93 TYR A CA 1
ATOM 735 C C . TYR A 1 93 ? 16.332 -2.709 -7.234 1.00 85.94 93 TYR A C 1
ATOM 737 O O . TYR A 1 93 ? 17.524 -2.977 -7.044 1.00 85.94 93 TYR A O 1
ATOM 745 N N . THR A 1 94 ? 15.344 -3.544 -6.886 1.00 80.50 94 THR A N 1
ATOM 746 C CA . THR A 1 94 ? 15.592 -4.815 -6.177 1.00 80.50 94 THR A CA 1
ATOM 747 C C . THR A 1 94 ? 16.424 -5.814 -6.981 1.00 80.50 94 THR A C 1
ATOM 749 O O . THR A 1 94 ? 17.167 -6.603 -6.401 1.00 80.50 94 THR A O 1
ATOM 752 N N . THR A 1 95 ? 16.356 -5.765 -8.313 1.00 79.19 95 THR A N 1
ATOM 753 C CA . THR A 1 95 ? 17.105 -6.677 -9.196 1.00 79.19 95 THR A CA 1
ATOM 754 C C . THR A 1 95 ? 18.479 -6.137 -9.604 1.00 79.19 95 THR A C 1
ATOM 756 O O . THR A 1 95 ? 19.408 -6.931 -9.799 1.00 79.19 95 THR A O 1
ATOM 759 N N . ALA A 1 96 ? 18.615 -4.807 -9.687 1.00 69.81 96 ALA A N 1
ATOM 760 C CA . ALA A 1 96 ? 19.787 -4.100 -10.204 1.00 69.81 96 ALA A CA 1
ATOM 761 C C . ALA A 1 96 ? 20.887 -3.843 -9.158 1.00 69.81 96 ALA A C 1
ATOM 763 O O . ALA A 1 96 ? 22.062 -3.761 -9.510 1.00 69.81 96 ALA A O 1
ATOM 764 N N . THR A 1 97 ? 20.548 -3.708 -7.871 1.00 60.75 97 THR A N 1
ATOM 765 C CA . THR A 1 97 ? 21.524 -3.282 -6.854 1.00 60.75 97 THR A CA 1
ATOM 766 C C . THR A 1 97 ? 22.307 -4.437 -6.224 1.00 60.75 97 THR A C 1
ATOM 768 O O . THR A 1 97 ? 21.761 -5.329 -5.572 1.00 60.75 97 THR A O 1
ATOM 771 N N . PHE A 1 98 ? 23.640 -4.379 -6.328 1.00 52.41 98 PHE A N 1
ATOM 772 C CA . PHE A 1 98 ? 24.550 -5.296 -5.627 1.00 52.41 98 PHE A CA 1
ATOM 773 C C . PHE A 1 98 ? 24.460 -5.173 -4.094 1.00 52.41 98 PHE A C 1
ATOM 775 O O . PHE A 1 98 ? 24.635 -6.166 -3.389 1.00 52.41 98 PHE A O 1
ATOM 782 N N . GLY A 1 99 ? 24.146 -3.983 -3.567 1.00 49.75 99 GLY A N 1
ATOM 783 C CA . GLY A 1 99 ? 24.031 -3.736 -2.123 1.00 49.75 99 GLY A CA 1
ATOM 784 C C . GLY A 1 99 ? 22.900 -4.526 -1.460 1.00 49.75 99 GLY A C 1
ATOM 785 O O . GLY A 1 99 ? 23.117 -5.167 -0.434 1.00 49.75 99 GLY A O 1
ATOM 786 N N . PHE A 1 100 ? 21.722 -4.578 -2.087 1.00 55.62 100 PHE A N 1
ATOM 787 C CA . PHE A 1 100 ? 20.601 -5.369 -1.576 1.00 55.62 100 PHE A CA 1
ATOM 788 C C . PHE A 1 100 ? 20.864 -6.877 -1.696 1.00 55.62 100 PHE A C 1
ATOM 790 O O . PHE A 1 100 ? 20.567 -7.643 -0.779 1.00 55.62 100 PHE A O 1
ATOM 797 N N . ARG A 1 101 ? 21.539 -7.306 -2.775 1.00 57.38 101 ARG A N 1
ATOM 798 C CA . ARG A 1 101 ? 22.044 -8.683 -2.896 1.00 57.38 101 ARG A CA 1
ATOM 799 C C . ARG A 1 101 ? 22.992 -9.037 -1.747 1.00 57.38 101 ARG A C 1
ATOM 801 O O . ARG A 1 101 ? 22.965 -10.184 -1.318 1.00 57.38 101 ARG A O 1
ATOM 808 N N . LYS A 1 102 ? 23.802 -8.102 -1.239 1.00 49.50 102 LYS A N 1
ATOM 809 C CA . LYS A 1 102 ? 24.712 -8.342 -0.106 1.00 49.50 102 LYS A CA 1
ATOM 810 C C . LYS A 1 102 ? 23.957 -8.532 1.217 1.00 49.50 102 LYS A C 1
ATOM 812 O O . LYS A 1 102 ? 24.228 -9.515 1.897 1.00 49.50 102 LYS A O 1
ATOM 817 N N . ILE A 1 103 ? 22.967 -7.686 1.511 1.00 50.84 103 ILE A N 1
ATOM 818 C CA . ILE A 1 103 ? 22.104 -7.802 2.708 1.00 50.84 103 ILE A CA 1
ATOM 819 C C . ILE A 1 103 ? 21.324 -9.129 2.692 1.00 50.84 103 ILE A C 1
ATOM 821 O O . ILE A 1 103 ? 21.269 -9.843 3.684 1.00 50.84 103 ILE A O 1
ATOM 825 N N . LEU A 1 104 ? 20.805 -9.541 1.531 1.00 53.38 104 LEU A N 1
ATOM 826 C CA . LEU A 1 104 ? 20.107 -10.825 1.392 1.00 53.38 104 LEU A CA 1
ATOM 827 C C . LEU A 1 104 ? 20.995 -12.062 1.580 1.00 53.38 104 LEU A C 1
ATOM 829 O O . LEU A 1 104 ? 20.462 -13.139 1.821 1.00 53.38 104 LEU A O 1
ATOM 833 N N . SER A 1 105 ? 22.321 -11.958 1.429 1.00 53.56 105 SER A N 1
ATOM 834 C CA . SER A 1 105 ? 23.222 -13.099 1.701 1.00 53.56 105 SER A CA 1
ATOM 835 C C . SER A 1 105 ? 23.254 -13.484 3.174 1.00 53.56 105 SER A C 1
ATOM 837 O O . SER A 1 105 ? 23.630 -14.608 3.473 1.00 53.56 105 SER A O 1
ATOM 839 N N . GLU A 1 106 ? 22.901 -12.558 4.065 1.00 55.31 106 GLU A N 1
ATOM 840 C CA . GLU A 1 106 ? 22.926 -12.778 5.512 1.00 55.31 106 GLU A CA 1
ATOM 841 C C . GLU A 1 106 ? 21.616 -13.433 5.999 1.00 55.31 106 GLU A C 1
ATOM 843 O O . GLU A 1 106 ? 21.628 -14.173 6.976 1.00 55.31 106 GLU A O 1
ATOM 848 N N . GLU A 1 107 ? 20.508 -13.246 5.267 1.00 53.16 107 GLU A N 1
ATOM 849 C CA . GLU A 1 107 ? 19.147 -13.663 5.660 1.00 53.16 107 GLU A CA 1
ATOM 850 C C . GLU A 1 107 ? 18.571 -14.837 4.830 1.00 53.16 107 GLU A C 1
ATOM 852 O O . GLU A 1 107 ? 17.585 -15.464 5.222 1.00 53.16 107 GLU A O 1
ATOM 857 N N . VAL A 1 108 ? 19.147 -15.156 3.661 1.00 55.62 108 VAL A N 1
ATOM 858 C CA . VAL A 1 108 ? 18.648 -16.202 2.744 1.00 55.62 108 VAL A CA 1
ATOM 859 C C . VAL A 1 108 ? 19.738 -17.259 2.505 1.00 55.62 108 VAL A C 1
ATOM 861 O O . VAL A 1 108 ? 20.872 -16.882 2.213 1.00 55.62 108 VAL A O 1
ATOM 864 N N . PRO A 1 109 ? 19.430 -18.577 2.564 1.00 55.03 109 PRO A N 1
ATOM 865 C CA . PRO A 1 109 ? 20.425 -19.644 2.407 1.00 55.03 109 PRO A CA 1
ATOM 866 C C . PRO A 1 109 ? 21.300 -19.488 1.152 1.00 55.03 109 PRO A C 1
ATOM 868 O O . PRO A 1 109 ? 20.779 -19.201 0.074 1.00 55.03 109 PRO A O 1
ATOM 871 N N . GLU A 1 110 ? 22.601 -19.785 1.266 1.00 53.97 110 GLU A N 1
ATOM 872 C CA . GLU A 1 110 ? 23.659 -19.569 0.250 1.00 53.97 110 GLU A CA 1
ATOM 873 C C . GLU A 1 110 ? 23.422 -20.180 -1.147 1.00 53.97 110 GLU A C 1
ATOM 875 O O . GLU A 1 110 ? 24.160 -19.879 -2.088 1.00 53.97 110 GLU A O 1
ATOM 880 N N . LYS A 1 111 ? 22.401 -21.027 -1.344 1.00 62.19 111 LYS A N 1
ATOM 881 C CA . LYS A 1 111 ? 22.102 -21.580 -2.673 1.00 62.19 111 LYS A CA 1
ATOM 882 C C . LYS A 1 111 ? 21.653 -20.459 -3.613 1.00 62.19 111 LYS A C 1
ATOM 884 O O . LYS A 1 111 ? 20.544 -19.937 -3.488 1.00 62.19 111 LYS A O 1
ATOM 889 N N . SER A 1 112 ? 22.493 -20.155 -4.603 1.00 69.25 112 SER A N 1
ATOM 890 C CA . SER A 1 112 ? 22.299 -19.085 -5.593 1.00 69.25 112 SER A CA 1
ATOM 891 C C . SER A 1 112 ? 20.907 -19.080 -6.240 1.00 69.25 112 SER A C 1
ATOM 893 O O . SER A 1 112 ? 20.333 -18.011 -6.443 1.00 69.25 112 SER A O 1
ATOM 895 N N . SER A 1 113 ? 20.317 -20.255 -6.486 1.00 75.12 113 SER A N 1
ATOM 896 C CA . SER A 1 113 ? 18.977 -20.389 -7.070 1.00 75.12 113 SER A CA 1
ATOM 897 C C . SER A 1 113 ? 17.840 -19.953 -6.139 1.00 75.12 113 SER A C 1
ATOM 899 O O . SER A 1 113 ? 16.857 -19.390 -6.608 1.00 75.12 113 SER A O 1
ATOM 901 N N . VAL A 1 114 ? 17.950 -20.150 -4.822 1.00 75.88 114 VAL A N 1
ATOM 902 C CA . VAL A 1 114 ? 16.916 -19.707 -3.864 1.00 75.88 114 VAL A CA 1
ATOM 903 C C . VAL A 1 114 ? 16.918 -18.186 -3.756 1.00 75.88 114 VAL A C 1
ATOM 905 O O . VAL A 1 114 ? 15.860 -17.562 -3.782 1.00 75.88 114 VAL A O 1
ATOM 908 N N . LYS A 1 115 ? 18.109 -17.585 -3.697 1.00 76.38 115 LYS A N 1
ATOM 909 C CA . LYS A 1 115 ? 18.293 -16.131 -3.635 1.00 76.38 115 LYS A CA 1
ATOM 910 C C . LYS A 1 115 ? 17.792 -15.431 -4.897 1.00 76.38 115 LYS A C 1
ATOM 912 O O . LYS A 1 115 ? 17.102 -14.420 -4.809 1.00 76.38 115 LYS A O 1
ATOM 917 N N . GLU A 1 116 ? 18.093 -15.989 -6.065 1.00 79.88 116 GLU A N 1
ATOM 918 C CA . GLU A 1 116 ? 17.596 -15.468 -7.340 1.00 79.88 116 GLU A CA 1
ATOM 919 C C . GLU A 1 116 ? 16.069 -15.616 -7.452 1.00 79.88 116 GLU A C 1
ATOM 921 O O . GLU A 1 116 ? 15.392 -14.675 -7.869 1.00 79.88 116 GLU A O 1
ATOM 926 N N . ALA A 1 117 ? 15.501 -16.748 -7.013 1.00 84.56 117 ALA A N 1
ATOM 927 C CA . ALA A 1 117 ? 14.048 -16.912 -6.964 1.00 84.56 117 ALA A CA 1
ATOM 928 C C . ALA A 1 117 ? 13.383 -15.908 -6.013 1.00 84.56 117 ALA A C 1
ATOM 930 O O . ALA A 1 117 ? 12.354 -15.328 -6.354 1.00 84.56 117 ALA A O 1
ATOM 931 N N . PHE A 1 118 ? 13.988 -15.665 -4.849 1.00 84.75 118 PHE A N 1
ATOM 932 C CA . PHE A 1 118 ? 13.517 -14.671 -3.888 1.00 84.75 118 PHE A CA 1
ATOM 933 C C . PHE A 1 118 ? 13.502 -13.265 -4.498 1.00 84.75 118 PHE A C 1
ATOM 935 O O . PHE A 1 118 ? 12.486 -12.582 -4.434 1.00 84.75 118 PHE A O 1
ATOM 942 N N . LEU A 1 119 ? 14.595 -12.840 -5.136 1.00 83.81 119 LEU A N 1
ATOM 943 C CA . LEU A 1 119 ? 14.704 -11.514 -5.754 1.00 83.81 119 LEU A CA 1
ATOM 944 C C . LEU A 1 119 ? 13.687 -11.297 -6.875 1.00 83.81 119 LEU A C 1
ATOM 946 O O . LEU A 1 119 ? 13.069 -10.237 -6.948 1.00 83.81 119 LEU A O 1
ATOM 950 N N . ARG A 1 120 ? 13.488 -12.303 -7.731 1.00 87.94 120 ARG A N 1
ATOM 951 C CA . ARG A 1 120 ? 12.480 -12.245 -8.796 1.00 87.94 120 ARG A CA 1
ATOM 952 C C . ARG A 1 120 ? 11.070 -12.178 -8.226 1.00 87.94 120 ARG A C 1
ATOM 954 O O . ARG A 1 120 ? 10.298 -11.330 -8.653 1.00 87.94 120 ARG A O 1
ATOM 961 N N . ALA A 1 121 ? 10.764 -13.005 -7.225 1.00 89.56 121 ALA A N 1
ATOM 962 C CA . ALA A 1 121 ? 9.470 -12.972 -6.553 1.00 89.56 121 ALA A CA 1
ATOM 963 C C . ALA A 1 121 ? 9.218 -11.608 -5.901 1.00 89.56 121 ALA A C 1
ATOM 965 O O . ALA A 1 121 ? 8.168 -11.015 -6.120 1.00 89.56 121 ALA A O 1
ATOM 966 N N . LEU A 1 122 ? 10.197 -11.078 -5.166 1.00 87.88 122 LEU A N 1
ATOM 967 C CA . LEU A 1 122 ? 10.134 -9.758 -4.542 1.00 87.88 122 LEU A CA 1
ATOM 968 C C . LEU A 1 122 ? 9.873 -8.659 -5.576 1.00 87.88 122 LEU A C 1
ATOM 970 O O . LEU A 1 122 ? 8.976 -7.839 -5.391 1.00 87.88 122 LEU A O 1
ATOM 974 N N . SER A 1 123 ? 10.630 -8.670 -6.674 1.00 90.56 123 SER A N 1
ATOM 975 C CA . SER A 1 123 ? 10.486 -7.713 -7.766 1.00 90.56 123 SER A CA 1
ATOM 976 C C . SER A 1 123 ? 9.086 -7.769 -8.386 1.00 90.56 123 SER A C 1
ATOM 978 O O . SER A 1 123 ? 8.459 -6.724 -8.561 1.00 90.56 123 SER A O 1
ATOM 980 N N . THR A 1 124 ? 8.557 -8.971 -8.646 1.00 92.69 124 THR A N 1
ATOM 981 C CA . THR A 1 124 ? 7.198 -9.160 -9.177 1.00 92.69 124 THR A CA 1
ATOM 982 C C . THR A 1 124 ? 6.132 -8.687 -8.190 1.00 92.69 124 THR A C 1
ATOM 984 O O . THR A 1 124 ? 5.236 -7.947 -8.589 1.00 92.69 124 THR A O 1
ATOM 987 N N . ILE A 1 125 ? 6.237 -9.043 -6.905 1.00 92.69 125 ILE A N 1
ATOM 988 C CA . ILE A 1 125 ? 5.287 -8.635 -5.853 1.00 92.69 125 ILE A CA 1
ATOM 989 C C . ILE A 1 125 ? 5.227 -7.107 -5.746 1.00 92.69 125 ILE A C 1
ATOM 991 O O . ILE A 1 125 ? 4.143 -6.524 -5.782 1.00 92.69 125 ILE A O 1
ATOM 995 N N . ILE A 1 126 ? 6.392 -6.452 -5.685 1.00 91.44 126 ILE A N 1
ATOM 996 C CA . ILE A 1 126 ? 6.509 -4.989 -5.664 1.00 91.44 126 ILE A CA 1
ATOM 997 C C . ILE A 1 126 ? 5.962 -4.373 -6.947 1.00 91.44 126 ILE A C 1
ATOM 999 O O . ILE A 1 126 ? 5.349 -3.321 -6.907 1.00 91.44 126 ILE A O 1
ATOM 1003 N N . LYS A 1 127 ? 6.138 -4.984 -8.110 1.00 92.75 127 LYS A N 1
ATOM 1004 C CA . LYS A 1 127 ? 5.553 -4.425 -9.330 1.00 92.75 127 LYS A CA 1
ATOM 1005 C C . LYS A 1 127 ? 4.026 -4.511 -9.291 1.00 92.75 127 LYS A C 1
ATOM 1007 O O . LYS A 1 127 ? 3.329 -3.520 -9.493 1.00 92.75 127 LYS A O 1
ATOM 1012 N N . TYR A 1 128 ? 3.515 -5.696 -8.967 1.00 93.06 128 TYR A N 1
ATOM 1013 C CA . TYR A 1 128 ? 2.099 -6.046 -8.999 1.00 93.06 128 TYR A CA 1
ATOM 1014 C C . TYR A 1 128 ? 1.270 -5.392 -7.890 1.00 93.06 128 TYR A C 1
ATOM 1016 O O . TYR A 1 128 ? 0.052 -5.307 -8.041 1.00 93.06 128 TYR A O 1
ATOM 1024 N N . HIS A 1 129 ? 1.865 -4.862 -6.815 1.00 91.56 129 HIS A N 1
ATOM 1025 C CA . HIS A 1 129 ? 1.080 -4.142 -5.803 1.00 91.56 129 HIS A CA 1
ATOM 1026 C C . HIS A 1 129 ? 0.412 -2.875 -6.361 1.00 91.56 129 HIS A C 1
ATOM 1028 O O . HIS A 1 129 ? -0.607 -2.458 -5.832 1.00 91.56 129 HIS A O 1
ATOM 1034 N N . SER A 1 130 ? 0.886 -2.302 -7.470 1.00 89.25 130 SER A N 1
ATOM 1035 C CA . SER A 1 130 ? 0.254 -1.116 -8.054 1.00 89.25 130 SER A CA 1
ATOM 1036 C C . SER A 1 130 ? -1.224 -1.343 -8.379 1.00 89.25 130 SER A C 1
ATOM 1038 O O . SER A 1 130 ? -1.545 -2.207 -9.192 1.00 89.25 130 SER A O 1
ATOM 1040 N N . SER A 1 131 ? -2.126 -0.505 -7.861 1.00 84.00 131 SER A N 1
ATOM 1041 C CA . SER A 1 131 ? -3.559 -0.531 -8.214 1.00 84.00 131 SER A CA 1
ATOM 1042 C C . SER A 1 131 ? -3.839 -0.323 -9.713 1.00 84.00 131 SER A C 1
ATOM 1044 O O . SER A 1 131 ? -4.953 -0.565 -10.173 1.00 84.00 131 SER A O 1
ATOM 1046 N N . LYS A 1 132 ? -2.825 0.090 -10.486 1.00 88.94 132 LYS A N 1
ATOM 1047 C CA . LYS A 1 132 ? -2.854 0.243 -11.948 1.00 88.94 132 LYS A CA 1
ATOM 1048 C C . LYS A 1 132 ? -2.631 -1.052 -12.728 1.00 88.94 132 LYS A C 1
ATOM 1050 O O . LYS A 1 132 ? -2.716 -1.034 -13.956 1.00 88.94 132 LYS A O 1
ATOM 1055 N N . ILE A 1 133 ? -2.343 -2.152 -12.039 1.00 88.38 133 ILE A N 1
ATOM 1056 C CA . ILE A 1 133 ? -2.221 -3.486 -12.626 1.00 88.38 133 ILE A CA 1
ATOM 1057 C C . ILE A 1 133 ? -3.455 -4.297 -12.233 1.00 88.38 133 ILE A C 1
ATOM 1059 O O . ILE A 1 133 ? -3.746 -4.466 -11.044 1.00 88.38 133 ILE A O 1
ATOM 1063 N N . ASP A 1 134 ? -4.169 -4.833 -13.222 1.00 88.88 134 ASP A N 1
ATOM 1064 C CA . ASP A 1 134 ? -5.216 -5.819 -12.962 1.00 88.88 134 ASP A CA 1
ATOM 1065 C C . ASP A 1 134 ? -4.563 -7.167 -12.631 1.00 88.88 134 ASP A C 1
ATOM 1067 O O . ASP A 1 134 ? -3.896 -7.777 -13.466 1.00 88.88 134 ASP A O 1
ATOM 1071 N N . LEU A 1 135 ? -4.721 -7.621 -11.387 1.00 89.38 135 LEU A N 1
ATOM 1072 C CA . LEU A 1 135 ? -4.162 -8.894 -10.931 1.00 89.38 135 LEU A CA 1
ATOM 1073 C C . LEU A 1 135 ? -4.937 -10.101 -11.468 1.00 89.38 135 LEU A C 1
ATOM 1075 O O . LEU A 1 135 ? -4.383 -11.196 -11.528 1.00 89.38 135 LEU A O 1
ATOM 1079 N N . ARG A 1 136 ? -6.189 -9.919 -11.906 1.00 85.81 136 ARG A N 1
ATOM 1080 C CA . ARG A 1 136 ? -7.042 -11.005 -12.420 1.00 85.81 136 ARG A CA 1
ATOM 1081 C C . ARG A 1 136 ? -6.553 -11.528 -13.766 1.00 85.81 136 ARG A C 1
ATOM 1083 O O . ARG A 1 136 ? -6.829 -12.669 -14.119 1.00 85.81 136 ARG A O 1
ATOM 1090 N N . THR A 1 137 ? -5.827 -10.699 -14.514 1.00 85.69 137 THR A N 1
ATOM 1091 C CA . THR A 1 137 ? -5.241 -11.064 -15.809 1.00 85.69 137 THR A CA 1
ATOM 1092 C C . THR A 1 137 ? -3.836 -11.653 -15.671 1.00 85.69 137 THR A C 1
ATOM 1094 O O . THR A 1 137 ? -3.191 -11.929 -16.682 1.00 85.69 137 THR A O 1
ATOM 1097 N N . ARG A 1 138 ? -3.321 -11.803 -14.444 1.00 87.62 138 ARG A N 1
ATOM 1098 C CA . ARG A 1 138 ? -1.965 -12.292 -14.172 1.00 87.62 138 ARG A CA 1
ATOM 1099 C C . ARG A 1 138 ? -1.993 -13.772 -13.785 1.00 87.62 138 ARG A C 1
ATOM 1101 O O . ARG A 1 138 ? -2.967 -14.238 -13.192 1.00 87.62 138 ARG A O 1
ATOM 1108 N N . PRO A 1 139 ? -0.934 -14.534 -14.106 1.00 83.31 139 PRO A N 1
ATOM 1109 C CA . PRO A 1 139 ? -0.816 -15.903 -13.626 1.00 83.31 139 PRO A CA 1
ATOM 1110 C C . PRO A 1 139 ? -0.761 -15.899 -12.096 1.00 83.31 139 PRO A C 1
ATOM 1112 O O . PRO A 1 139 ? 0.084 -15.231 -11.507 1.00 83.31 139 PRO A O 1
ATOM 1115 N N . ARG A 1 140 ? -1.668 -16.648 -11.455 1.00 80.94 140 ARG A N 1
ATOM 1116 C CA . ARG A 1 140 ? -1.751 -16.720 -9.989 1.00 80.94 140 ARG A CA 1
ATOM 1117 C C . ARG A 1 140 ? -0.428 -17.169 -9.375 1.00 80.94 140 ARG A C 1
ATOM 1119 O O . ARG A 1 140 ? 0.145 -16.471 -8.546 1.00 80.94 140 ARG A O 1
ATOM 1126 N N . GLU A 1 141 ? 0.059 -18.321 -9.829 1.00 86.88 141 GLU A N 1
ATOM 1127 C CA . GLU A 1 141 ? 1.385 -18.822 -9.493 1.00 86.88 141 GLU A CA 1
ATOM 1128 C C . GLU A 1 141 ? 2.351 -18.545 -10.642 1.00 86.88 141 GLU A C 1
ATOM 1130 O O . GLU A 1 141 ? 2.147 -19.014 -11.764 1.00 86.88 141 GLU A O 1
ATOM 1135 N N . GLU A 1 142 ? 3.437 -17.836 -10.354 1.00 84.25 142 GLU A N 1
ATOM 1136 C CA . GLU A 1 142 ? 4.553 -17.719 -11.285 1.00 84.25 142 GLU A CA 1
ATOM 1137 C C . GLU A 1 142 ? 5.572 -18.824 -11.004 1.00 84.25 142 GLU A C 1
ATOM 1139 O O . GLU A 1 142 ? 5.958 -19.080 -9.856 1.00 84.25 142 GLU A O 1
ATOM 1144 N N . LYS A 1 143 ? 6.014 -19.500 -12.073 1.00 83.81 143 LYS A N 1
ATOM 1145 C CA . LYS A 1 143 ? 7.146 -20.423 -12.001 1.00 83.81 143 LYS A CA 1
ATOM 1146 C C . LYS A 1 143 ? 8.432 -19.601 -12.019 1.00 83.81 143 LYS A C 1
ATOM 1148 O O . LYS A 1 143 ? 8.896 -19.179 -13.077 1.00 83.81 143 LYS A O 1
ATOM 1153 N N . ILE A 1 144 ? 9.010 -19.395 -10.845 1.0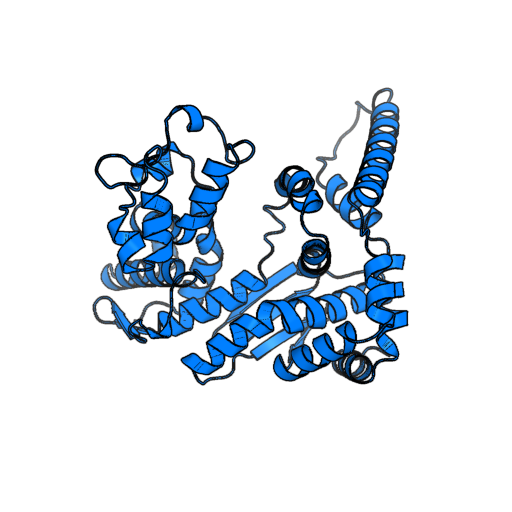0 79.56 144 ILE A N 1
ATOM 1154 C CA . ILE A 1 144 ? 10.267 -18.679 -10.665 1.00 79.56 144 ILE A CA 1
ATOM 1155 C C . ILE A 1 144 ? 11.352 -19.716 -10.374 1.00 79.56 144 ILE A C 1
ATOM 1157 O O . ILE A 1 144 ? 11.452 -20.247 -9.267 1.00 79.56 144 ILE A O 1
ATOM 1161 N N . LEU A 1 145 ? 12.161 -20.012 -11.397 1.00 81.62 145 LEU A N 1
ATOM 1162 C CA . LEU A 1 145 ? 13.100 -21.140 -11.404 1.00 81.62 145 LEU A CA 1
ATOM 1163 C C . LEU A 1 145 ? 12.352 -22.464 -11.147 1.00 81.62 145 LEU A C 1
ATOM 1165 O O . LEU A 1 145 ? 11.453 -22.816 -11.913 1.00 81.62 145 LEU A O 1
ATOM 1169 N N . ASP A 1 146 ? 12.686 -23.173 -10.071 1.00 81.69 146 ASP A N 1
ATOM 1170 C CA . ASP A 1 146 ? 12.072 -24.453 -9.701 1.00 81.69 146 ASP A CA 1
ATOM 1171 C C . ASP A 1 146 ? 10.894 -24.301 -8.722 1.00 81.69 146 ASP A C 1
ATOM 1173 O O . ASP A 1 146 ? 10.326 -25.295 -8.270 1.00 81.69 146 ASP A O 1
ATOM 1177 N N . TYR A 1 147 ? 10.507 -23.065 -8.388 1.00 82.00 147 TYR A N 1
ATOM 1178 C CA . TYR A 1 147 ? 9.478 -22.772 -7.391 1.00 82.00 147 TYR A CA 1
ATOM 1179 C C . TYR A 1 147 ? 8.216 -22.205 -8.038 1.00 82.00 147 TYR A C 1
ATOM 1181 O O . TYR A 1 147 ? 8.286 -21.389 -8.954 1.00 82.00 147 TYR A O 1
ATOM 1189 N N . ARG A 1 148 ? 7.052 -22.612 -7.527 1.00 86.81 148 ARG A N 1
ATOM 1190 C CA . ARG A 1 148 ? 5.770 -21.961 -7.812 1.00 86.81 148 ARG A CA 1
ATOM 1191 C C . ARG A 1 148 ? 5.423 -21.051 -6.646 1.00 86.81 148 ARG A C 1
ATOM 1193 O O . ARG A 1 148 ? 5.374 -21.512 -5.507 1.00 86.81 148 ARG A O 1
ATOM 1200 N N . ILE A 1 149 ? 5.251 -19.766 -6.927 1.00 88.44 149 ILE A N 1
ATOM 1201 C CA . ILE A 1 149 ? 4.996 -18.740 -5.914 1.00 88.44 149 ILE A CA 1
ATOM 1202 C C . ILE A 1 149 ? 3.713 -18.009 -6.302 1.00 88.44 149 ILE A C 1
ATOM 1204 O O . ILE A 1 149 ? 3.621 -17.509 -7.422 1.00 88.44 149 ILE A O 1
ATOM 1208 N N . ASP A 1 150 ? 2.739 -17.941 -5.386 1.00 90.00 150 ASP A N 1
ATOM 1209 C CA . ASP A 1 150 ? 1.479 -17.200 -5.573 1.00 90.00 150 ASP A CA 1
ATOM 1210 C C . ASP A 1 150 ? 1.734 -15.684 -5.455 1.00 90.00 150 ASP A C 1
ATOM 1212 O O . ASP A 1 150 ? 1.436 -15.040 -4.446 1.00 90.00 150 ASP A O 1
ATOM 1216 N N . VAL A 1 151 ? 2.388 -15.116 -6.471 1.00 90.19 151 VAL A N 1
ATOM 1217 C CA . VAL A 1 151 ? 2.765 -13.694 -6.513 1.00 90.19 151 VAL A CA 1
ATOM 1218 C C . VAL A 1 151 ? 1.541 -12.785 -6.539 1.00 90.19 151 VAL A C 1
ATOM 1220 O O . VAL A 1 151 ? 1.610 -11.668 -6.031 1.00 90.19 151 VAL A O 1
ATOM 1223 N N . VAL A 1 152 ? 0.415 -13.267 -7.071 1.00 90.81 152 VAL A N 1
ATOM 1224 C CA . VAL A 1 152 ? -0.853 -12.532 -7.095 1.00 90.81 152 VAL A CA 1
ATOM 1225 C C . VAL A 1 152 ? -1.404 -12.376 -5.683 1.00 90.81 152 VAL A C 1
ATOM 1227 O O . VAL A 1 152 ? -1.726 -11.256 -5.283 1.00 90.81 152 VAL A O 1
ATOM 1230 N N . GLN A 1 153 ? -1.454 -13.453 -4.893 1.00 91.00 153 GLN A N 1
ATOM 1231 C CA . GLN A 1 153 ? -1.866 -13.366 -3.493 1.00 91.00 153 GLN A CA 1
ATOM 1232 C C . GLN A 1 153 ? -0.942 -12.440 -2.700 1.00 91.00 153 GLN A C 1
ATOM 1234 O O . GLN A 1 153 ? -1.428 -11.610 -1.933 1.00 91.00 153 GLN A O 1
ATOM 1239 N N . LEU A 1 154 ? 0.373 -12.558 -2.886 1.00 90.94 154 LEU A N 1
ATOM 1240 C CA . LEU A 1 154 ? 1.353 -11.756 -2.150 1.00 90.94 154 LEU A CA 1
ATOM 1241 C C . LEU A 1 154 ? 1.288 -10.267 -2.522 1.00 90.94 154 LEU A C 1
ATOM 1243 O O . LEU A 1 154 ? 1.308 -9.422 -1.630 1.00 90.94 154 LEU A O 1
ATOM 1247 N N . ALA A 1 155 ? 1.127 -9.932 -3.804 1.00 92.12 155 ALA A N 1
ATOM 1248 C CA . ALA A 1 155 ? 0.923 -8.554 -4.252 1.00 92.12 155 ALA A CA 1
ATOM 1249 C C . ALA A 1 155 ? -0.394 -7.963 -3.731 1.00 92.12 155 ALA A C 1
ATOM 1251 O O . ALA A 1 155 ? -0.454 -6.789 -3.372 1.00 92.12 155 ALA A O 1
ATOM 1252 N N . ALA A 1 156 ? -1.449 -8.774 -3.653 1.00 90.81 156 ALA A N 1
ATOM 1253 C CA . ALA A 1 156 ? -2.732 -8.341 -3.118 1.00 90.81 156 ALA A CA 1
ATOM 1254 C C . ALA A 1 156 ? -2.679 -8.120 -1.596 1.00 90.81 156 ALA A C 1
ATOM 1256 O O . ALA A 1 156 ? -3.252 -7.155 -1.105 1.00 90.81 156 ALA A O 1
ATOM 1257 N N . ILE A 1 157 ? -1.938 -8.953 -0.856 1.00 89.81 157 ILE A N 1
ATOM 1258 C CA . ILE A 1 157 ? -1.637 -8.713 0.565 1.00 89.81 157 ILE A CA 1
ATOM 1259 C C . ILE A 1 157 ? -0.847 -7.409 0.730 1.00 89.81 157 ILE A C 1
ATOM 1261 O O . ILE A 1 157 ? -1.165 -6.614 1.611 1.00 89.81 157 ILE A O 1
ATOM 1265 N N . LEU A 1 158 ? 0.145 -7.164 -0.133 1.00 89.12 158 LEU A N 1
ATOM 1266 C CA . LEU A 1 158 ? 0.919 -5.925 -0.102 1.00 89.12 158 LEU A CA 1
ATOM 1267 C C . LEU A 1 158 ? 0.037 -4.692 -0.351 1.00 89.12 158 LEU A C 1
ATOM 1269 O O . LEU A 1 158 ? 0.198 -3.715 0.364 1.00 89.12 158 LEU A O 1
ATOM 1273 N N . ARG A 1 159 ? -0.948 -4.749 -1.262 1.00 89.19 159 ARG A N 1
ATOM 1274 C CA . ARG A 1 159 ? -1.945 -3.667 -1.447 1.00 89.19 159 ARG A CA 1
ATOM 1275 C C . ARG A 1 159 ? -2.717 -3.348 -0.170 1.00 89.19 159 ARG A C 1
ATOM 1277 O O . ARG A 1 159 ? -2.871 -2.186 0.181 1.00 89.19 159 ARG A O 1
ATOM 1284 N N . LEU A 1 160 ? -3.185 -4.383 0.531 1.00 88.56 160 LEU A N 1
ATOM 1285 C CA . LEU A 1 160 ? -3.914 -4.213 1.792 1.00 88.56 160 LEU A CA 1
ATOM 1286 C C . LEU A 1 160 ? -3.032 -3.581 2.875 1.00 88.56 160 LEU A C 1
ATOM 1288 O O . LEU A 1 160 ? -3.511 -2.774 3.668 1.00 88.56 160 LEU A O 1
ATOM 1292 N N . ALA A 1 161 ? -1.751 -3.951 2.912 1.00 84.44 161 ALA A N 1
ATOM 1293 C CA . ALA A 1 161 ? -0.788 -3.395 3.853 1.00 84.44 161 ALA A CA 1
ATOM 1294 C C . ALA A 1 161 ? -0.396 -1.947 3.509 1.00 84.44 161 ALA A C 1
ATOM 1296 O O . ALA A 1 161 ? -0.354 -1.111 4.404 1.00 84.44 161 ALA A O 1
ATOM 1297 N N . ASP A 1 162 ? -0.168 -1.641 2.231 1.00 82.94 162 ASP A N 1
ATOM 1298 C CA . ASP A 1 162 ? 0.157 -0.302 1.714 1.00 82.94 162 ASP A CA 1
ATOM 1299 C C . ASP A 1 162 ? -0.975 0.709 1.990 1.00 82.94 162 ASP A C 1
ATOM 1301 O O . ASP A 1 162 ? -0.755 1.817 2.492 1.00 82.94 162 ASP A O 1
ATOM 1305 N N . ALA A 1 163 ? -2.233 0.276 1.835 1.00 80.62 163 ALA A N 1
ATOM 1306 C CA . ALA A 1 163 ? -3.395 1.074 2.225 1.00 80.62 163 ALA A CA 1
ATOM 1307 C C . ALA A 1 163 ? -3.339 1.534 3.698 1.00 80.62 163 ALA A C 1
ATOM 1309 O O . ALA A 1 163 ? -3.835 2.616 4.010 1.00 80.62 163 ALA A O 1
ATOM 1310 N N . LEU A 1 164 ? -2.671 0.778 4.579 1.00 78.06 164 LEU A N 1
ATOM 1311 C CA . LEU A 1 164 ? -2.486 1.076 6.004 1.00 78.06 164 LEU A CA 1
ATOM 1312 C C . LEU A 1 164 ? -1.134 1.709 6.346 1.00 78.06 164 LEU A C 1
ATOM 1314 O O . LEU A 1 164 ? -0.993 2.251 7.442 1.00 78.06 164 LEU A O 1
ATOM 1318 N N . ASP A 1 165 ? -0.151 1.673 5.446 1.00 67.75 165 ASP A N 1
ATOM 1319 C CA . ASP A 1 165 ? 1.208 2.100 5.769 1.00 67.75 165 ASP A CA 1
ATOM 1320 C C . ASP A 1 165 ? 1.289 3.626 5.964 1.00 67.75 165 ASP A C 1
ATOM 1322 O O . ASP A 1 165 ? 0.929 4.428 5.092 1.00 67.75 165 ASP A O 1
ATOM 1326 N N . ILE A 1 166 ? 1.755 4.030 7.148 1.00 58.16 166 ILE A N 1
ATOM 1327 C CA . ILE A 1 166 ? 2.370 5.331 7.394 1.00 58.16 166 ILE A CA 1
ATOM 1328 C C . ILE A 1 166 ? 3.762 5.062 7.928 1.00 58.16 166 ILE A C 1
ATOM 1330 O O . ILE A 1 166 ? 3.980 4.666 9.073 1.00 58.16 166 ILE A O 1
ATOM 1334 N N . SER A 1 167 ? 4.752 5.380 7.109 1.00 49.81 167 SER A N 1
ATOM 1335 C CA . SER A 1 167 ? 6.117 5.458 7.584 1.00 49.81 167 SER A CA 1
ATOM 1336 C C . SER A 1 167 ? 6.273 6.735 8.421 1.00 49.81 167 SER A C 1
ATOM 1338 O O . SER A 1 167 ? 6.705 7.767 7.901 1.00 49.81 167 SER A O 1
ATOM 1340 N N . LYS A 1 168 ? 5.982 6.679 9.727 1.00 44.41 168 LYS A N 1
ATOM 1341 C CA . LYS A 1 168 ? 6.250 7.778 10.685 1.00 44.41 168 LYS A CA 1
ATOM 1342 C C . LYS A 1 168 ? 7.708 8.276 10.660 1.00 44.41 168 LYS A C 1
ATOM 1344 O O . LYS A 1 168 ? 8.021 9.365 11.116 1.00 44.41 168 LYS A O 1
ATOM 1349 N N . LYS A 1 169 ? 8.635 7.489 10.098 1.00 42.41 169 LYS A N 1
ATOM 1350 C CA . LYS A 1 169 ? 10.026 7.906 9.849 1.00 42.41 169 LYS A CA 1
ATOM 1351 C C . LYS A 1 169 ? 10.198 8.808 8.615 1.00 42.41 169 LYS A C 1
ATOM 1353 O O . LYS A 1 169 ? 11.131 9.603 8.595 1.00 42.41 169 LYS A O 1
ATOM 1358 N N . ARG A 1 170 ? 9.332 8.715 7.594 1.00 38.16 170 ARG A N 1
ATOM 1359 C CA . ARG A 1 170 ? 9.371 9.579 6.390 1.00 38.16 170 ARG A CA 1
ATOM 1360 C C . ARG A 1 170 ? 8.594 10.891 6.578 1.00 38.16 170 ARG A C 1
ATOM 1362 O O . ARG A 1 170 ? 8.724 11.801 5.765 1.00 38.16 170 ARG A O 1
ATOM 1369 N N . THR A 1 171 ? 7.810 11.021 7.648 1.00 37.81 171 THR A N 1
ATOM 1370 C CA . THR A 1 171 ? 6.903 12.159 7.872 1.00 37.81 171 THR A CA 1
ATOM 1371 C C . THR A 1 171 ? 7.589 13.428 8.377 1.00 37.81 171 THR A C 1
ATOM 1373 O O . THR A 1 171 ? 7.009 14.504 8.259 1.00 37.81 171 THR A O 1
ATOM 1376 N N . LYS A 1 172 ? 8.861 13.359 8.799 1.00 37.31 172 LYS A N 1
ATOM 1377 C CA . LYS A 1 172 ? 9.666 14.546 9.154 1.00 37.31 172 LYS A CA 1
ATOM 1378 C C . LYS A 1 172 ? 9.825 15.546 7.991 1.00 37.31 172 LYS A C 1
ATOM 1380 O O . LYS A 1 172 ? 10.018 16.728 8.238 1.00 37.31 172 LYS A O 1
ATOM 1385 N N . HIS A 1 173 ? 9.705 15.083 6.741 1.00 37.25 173 HIS A N 1
ATOM 1386 C CA . HIS A 1 173 ? 9.739 15.908 5.520 1.00 37.25 173 HIS A CA 1
ATOM 1387 C C . HIS A 1 173 ? 8.364 16.083 4.862 1.00 37.25 173 HIS A C 1
ATOM 1389 O O . HIS A 1 173 ? 8.231 16.796 3.870 1.00 37.25 173 HIS A O 1
ATOM 1395 N N . ALA A 1 174 ? 7.338 15.407 5.382 1.00 37.56 174 ALA A N 1
ATOM 1396 C CA . ALA A 1 174 ? 6.019 15.403 4.775 1.00 37.56 174 ALA A CA 1
ATOM 1397 C C . ALA A 1 174 ? 5.244 16.690 5.085 1.00 37.56 174 ALA A C 1
ATOM 1399 O O . ALA A 1 174 ? 4.422 17.077 4.271 1.00 37.56 174 ALA A O 1
ATOM 1400 N N . PHE A 1 175 ? 5.567 17.405 6.170 1.00 37.50 175 PHE A N 1
ATOM 1401 C CA . PHE A 1 175 ? 4.877 18.638 6.577 1.00 37.50 175 PHE A CA 1
ATOM 1402 C C . PHE A 1 175 ? 4.911 19.766 5.519 1.00 37.50 175 PHE A C 1
ATOM 1404 O O . PHE A 1 175 ? 3.913 20.458 5.316 1.00 37.50 175 PHE A O 1
ATOM 1411 N N . ASP A 1 176 ? 6.007 19.900 4.768 1.00 36.78 176 ASP A N 1
ATOM 1412 C CA . ASP A 1 176 ? 6.104 20.881 3.674 1.00 36.78 176 ASP A CA 1
ATOM 1413 C C . ASP A 1 176 ? 5.313 20.443 2.428 1.00 36.78 176 ASP A C 1
ATOM 1415 O O . ASP A 1 176 ? 4.672 21.259 1.766 1.00 36.78 176 ASP A O 1
ATOM 1419 N N . ALA A 1 177 ? 5.288 19.137 2.132 1.00 36.97 177 ALA A N 1
ATOM 1420 C CA . ALA A 1 177 ? 4.474 18.566 1.054 1.00 36.97 177 ALA A CA 1
ATOM 1421 C C . ALA A 1 177 ? 2.970 18.584 1.390 1.00 36.97 177 ALA A C 1
ATOM 1423 O O . ALA A 1 177 ? 2.114 18.715 0.516 1.00 36.97 177 ALA A O 1
ATOM 1424 N N . TRP A 1 178 ? 2.657 18.475 2.675 1.00 42.31 178 TRP A N 1
ATOM 1425 C CA . TRP 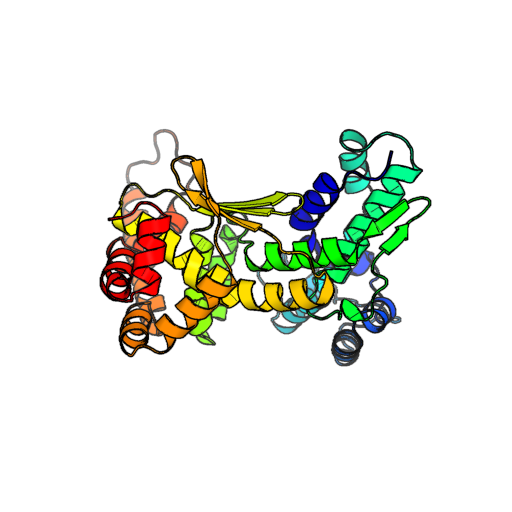A 1 178 ? 1.329 18.498 3.261 1.00 42.31 178 TRP A CA 1
ATOM 1426 C C . TRP A 1 178 ? 0.641 19.848 3.063 1.00 42.31 178 TRP A C 1
ATOM 1428 O O . TRP A 1 178 ? -0.506 19.870 2.625 1.00 42.31 178 TRP A O 1
ATOM 1438 N N . LYS A 1 179 ? 1.360 20.967 3.230 1.00 38.6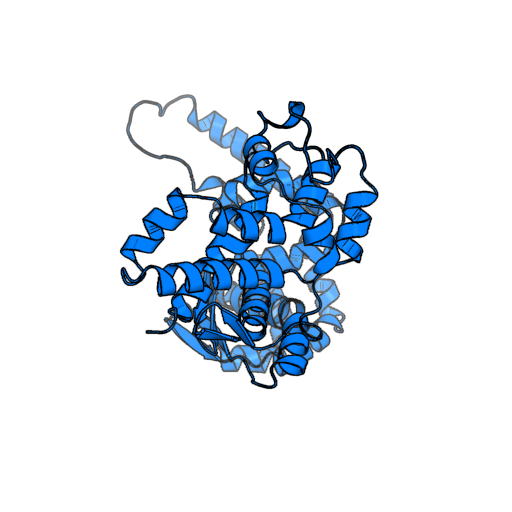6 179 LYS A N 1
ATOM 1439 C CA . LYS A 1 179 ? 0.826 22.324 3.002 1.00 38.66 179 LYS A CA 1
ATOM 1440 C C . LYS A 1 179 ? 0.205 22.496 1.603 1.00 38.66 179 LYS A C 1
ATOM 1442 O O . LYS A 1 179 ? -0.816 23.157 1.483 1.00 38.66 179 LYS A O 1
ATOM 1447 N N . GLY A 1 180 ? 0.765 21.849 0.573 1.00 38.75 180 GLY A N 1
ATOM 1448 C CA . GLY A 1 180 ? 0.234 21.864 -0.802 1.00 38.75 180 GLY A CA 1
ATOM 1449 C C . GLY A 1 180 ? -0.757 20.741 -1.153 1.00 38.75 180 GLY A C 1
ATOM 1450 O O . GLY A 1 180 ? -1.423 20.818 -2.179 1.00 38.75 180 GLY A O 1
ATOM 1451 N N . LEU A 1 181 ? -0.860 19.685 -0.338 1.00 39.00 181 LEU A N 1
ATOM 1452 C CA . LEU A 1 181 ? -1.859 18.611 -0.489 1.00 39.00 181 LEU A CA 1
ATOM 1453 C C . LEU A 1 181 ? -3.189 18.960 0.200 1.00 39.00 181 LEU A C 1
ATOM 1455 O O . LEU A 1 181 ? -4.238 18.436 -0.180 1.00 39.00 181 LEU A O 1
ATOM 1459 N N . PHE A 1 182 ? -3.146 19.834 1.208 1.00 44.50 182 PHE A N 1
ATOM 1460 C CA . PHE A 1 182 ? -4.297 20.219 2.023 1.00 44.50 182 PHE A CA 1
ATOM 1461 C C . PHE A 1 182 ? -5.216 21.268 1.387 1.00 44.50 182 PHE A C 1
ATOM 1463 O O . PHE A 1 182 ? -6.372 21.353 1.799 1.00 44.50 182 PHE A O 1
ATOM 1470 N N . SER A 1 183 ? -4.761 22.001 0.366 1.00 41.97 183 SER A N 1
ATOM 1471 C CA . SER A 1 183 ? -5.575 22.998 -0.346 1.00 41.97 183 SER A CA 1
ATOM 1472 C C . SER A 1 183 ? -6.693 22.376 -1.196 1.00 41.97 183 SER A C 1
ATOM 1474 O O . SER A 1 183 ? -7.740 22.986 -1.399 1.00 41.97 183 SER A O 1
ATOM 1476 N N . ASP A 1 184 ? -6.515 21.134 -1.670 1.00 39.22 184 ASP A N 1
ATOM 1477 C CA . ASP A 1 184 ? -7.333 20.613 -2.774 1.00 39.22 184 ASP A CA 1
ATOM 1478 C C . ASP A 1 184 ? -8.443 19.622 -2.350 1.00 39.22 184 ASP A C 1
ATOM 1480 O O . ASP A 1 184 ? -9.425 19.479 -3.084 1.00 39.22 184 ASP A O 1
ATOM 1484 N N . LYS A 1 185 ? -8.330 18.898 -1.212 1.00 49.38 185 LYS A N 1
ATOM 1485 C CA . LYS A 1 185 ? -9.311 17.852 -0.797 1.00 49.38 185 LYS A CA 1
ATOM 1486 C C . LYS A 1 185 ? -9.416 17.618 0.730 1.00 49.38 185 LYS A C 1
ATOM 1488 O O . LYS A 1 185 ? -8.743 16.727 1.255 1.00 49.38 185 LYS A O 1
ATOM 1493 N N . PRO A 1 186 ? -10.366 18.260 1.439 1.00 47.31 186 PRO A N 1
ATOM 1494 C CA . PRO A 1 186 ? -10.602 18.040 2.875 1.00 47.31 186 PRO A CA 1
ATOM 1495 C C . PRO A 1 186 ? -10.938 16.588 3.260 1.00 47.31 186 PRO A C 1
ATOM 1497 O O . PRO A 1 186 ? -10.633 16.134 4.358 1.00 47.31 186 PRO A O 1
ATOM 1500 N N . SER A 1 187 ? -11.514 15.804 2.342 1.00 50.44 187 SER A N 1
ATOM 1501 C CA . SER A 1 187 ? -11.820 14.386 2.576 1.00 50.44 187 SER A CA 1
ATOM 1502 C C . SER A 1 187 ? -10.581 13.495 2.715 1.00 50.44 187 SER A C 1
ATOM 1504 O O . SER A 1 187 ? -10.719 12.352 3.132 1.00 50.44 187 SER A O 1
ATOM 1506 N N . GLN A 1 188 ? -9.391 13.975 2.343 1.00 54.22 188 GLN A N 1
ATOM 1507 C CA . GLN A 1 188 ? -8.129 13.261 2.548 1.00 54.22 188 GLN A CA 1
ATOM 1508 C C . GLN A 1 188 ? -7.579 13.492 3.963 1.00 54.22 188 GLN A C 1
ATOM 1510 O O . GLN A 1 188 ? -6.986 12.580 4.532 1.00 54.22 188 GLN A O 1
ATOM 1515 N N . LEU A 1 189 ? -7.840 14.658 4.574 1.00 55.12 189 LEU A N 1
ATOM 1516 C CA . LEU A 1 189 ? -7.375 15.005 5.927 1.00 55.12 189 LEU A CA 1
ATOM 1517 C C . LEU A 1 189 ? -7.831 13.991 6.982 1.00 55.12 189 LEU A C 1
ATOM 1519 O O . LEU A 1 189 ? -7.041 13.607 7.839 1.00 55.12 189 LEU A O 1
ATOM 1523 N N . LYS A 1 190 ? -9.077 13.503 6.891 1.00 58.47 190 LYS A N 1
ATOM 1524 C CA . LYS A 1 190 ? -9.605 12.493 7.827 1.00 58.47 190 LYS A CA 1
ATOM 1525 C C . LYS A 1 190 ? -8.814 11.179 7.794 1.00 58.47 190 LYS A C 1
ATOM 1527 O O . LYS A 1 190 ? -8.633 10.570 8.840 1.00 58.47 190 LYS A O 1
ATOM 1532 N N . HIS A 1 191 ? -8.329 10.759 6.622 1.00 60.84 191 HIS A N 1
ATOM 1533 C CA . HIS A 1 191 ? -7.548 9.529 6.496 1.00 60.84 191 HIS A CA 1
ATOM 1534 C C . HIS A 1 191 ? -6.167 9.726 7.098 1.00 60.84 191 HIS A C 1
ATOM 1536 O O . HIS A 1 191 ? -5.741 8.953 7.945 1.00 60.84 191 HIS A O 1
ATOM 1542 N N . TRP A 1 192 ? -5.506 10.837 6.767 1.00 61.34 192 TRP A N 1
ATOM 1543 C CA . TRP A 1 192 ? -4.219 11.184 7.369 1.00 61.34 192 TRP A CA 1
ATOM 1544 C C . TRP A 1 192 ? -4.290 11.275 8.896 1.00 61.34 192 TRP A C 1
ATOM 1546 O O . TRP A 1 192 ? -3.391 10.773 9.569 1.00 61.34 192 TRP A O 1
ATOM 1556 N N . PHE A 1 193 ? -5.376 11.834 9.437 1.00 66.25 193 PHE A N 1
ATOM 1557 C CA . PHE A 1 193 ? -5.615 11.935 10.876 1.00 66.25 193 PHE A CA 1
ATOM 1558 C C . PHE A 1 193 ? -5.605 10.570 11.575 1.00 66.25 193 PHE A C 1
ATOM 1560 O O . PHE A 1 193 ? -4.834 10.355 12.511 1.00 66.25 193 PHE A O 1
ATOM 1567 N N . PHE A 1 194 ? -6.421 9.622 11.112 1.00 72.00 194 PHE A N 1
ATOM 1568 C CA . PHE A 1 194 ? -6.501 8.310 11.757 1.00 72.00 194 PHE A CA 1
ATOM 1569 C C . PHE A 1 194 ? -5.317 7.419 11.412 1.00 72.00 194 PHE A C 1
ATOM 1571 O O . PHE A 1 194 ? -4.793 6.730 12.286 1.00 72.00 194 PHE A O 1
ATOM 1578 N N . LYS A 1 195 ? -4.819 7.493 10.180 1.00 74.88 195 LYS A N 1
ATOM 1579 C CA . LYS A 1 195 ? -3.637 6.750 9.757 1.00 74.88 195 LYS A CA 1
ATOM 1580 C C . LYS A 1 195 ? -2.406 7.147 10.590 1.00 74.88 195 LYS A C 1
ATOM 1582 O O . LYS A 1 195 ? -1.602 6.278 10.909 1.00 74.88 195 LYS A O 1
ATOM 1587 N N . TRP A 1 196 ? -2.275 8.409 11.034 1.00 71.81 196 TRP A N 1
ATOM 1588 C CA . TRP A 1 196 ? -1.192 8.850 11.941 1.00 71.81 196 TRP A CA 1
ATOM 1589 C C . TRP A 1 196 ? -1.187 8.114 13.287 1.00 71.81 196 TRP A C 1
ATOM 1591 O O . TRP A 1 196 ? -0.143 7.944 13.921 1.00 71.81 196 TRP A O 1
ATOM 1601 N N . SER A 1 197 ? -2.356 7.639 13.719 1.00 77.38 197 SER A N 1
ATOM 1602 C CA . SER A 1 197 ? -2.494 6.871 14.955 1.00 77.38 197 SER A CA 1
ATOM 1603 C C . SER A 1 197 ? -1.922 5.459 14.839 1.00 77.38 197 SER A C 1
ATOM 1605 O O . SER A 1 197 ? -1.664 4.837 15.870 1.00 77.38 197 SER A O 1
ATOM 1607 N N . ILE A 1 198 ? -1.676 4.954 13.627 1.00 80.88 198 ILE A N 1
ATOM 1608 C CA . ILE A 1 198 ? -1.076 3.640 13.392 1.00 80.88 198 ILE A CA 1
ATOM 1609 C C . ILE A 1 198 ? 0.419 3.713 13.703 1.00 80.88 198 ILE A C 1
ATOM 1611 O O . ILE A 1 198 ? 1.182 4.395 13.029 1.00 80.88 198 ILE A O 1
ATOM 1615 N N . ASP A 1 199 ? 0.848 3.000 14.737 1.00 78.50 199 ASP A N 1
ATOM 1616 C CA . ASP A 1 199 ? 2.253 2.882 15.117 1.00 78.50 199 ASP A CA 1
ATOM 1617 C C . ASP A 1 199 ? 3.012 1.884 14.243 1.00 78.50 199 ASP A C 1
ATOM 1619 O O . ASP A 1 199 ? 4.126 2.152 13.789 1.00 78.50 199 ASP A O 1
ATOM 1623 N N . LYS A 1 200 ? 2.397 0.727 13.991 1.00 80.50 200 LYS A N 1
ATOM 1624 C CA . LYS A 1 200 ? 3.020 -0.358 13.236 1.00 80.50 200 LYS A CA 1
ATOM 1625 C C . LYS A 1 200 ? 1.972 -1.206 12.529 1.00 80.50 200 LYS A C 1
ATOM 1627 O O . LYS A 1 200 ? 0.955 -1.555 13.124 1.00 80.50 200 LYS A O 1
ATOM 1632 N N . VAL A 1 201 ? 2.278 -1.613 11.300 1.00 82.81 201 VAL A N 1
ATOM 1633 C CA . VAL A 1 201 ? 1.548 -2.652 10.565 1.00 82.81 201 VAL A CA 1
ATOM 1634 C C . VAL A 1 201 ? 2.444 -3.884 10.469 1.00 82.81 201 VAL A C 1
ATOM 1636 O O . VAL A 1 201 ? 3.563 -3.816 9.965 1.00 82.81 201 VAL A O 1
ATOM 1639 N N . GLU A 1 202 ? 1.977 -5.012 10.993 1.00 82.94 202 GLU A N 1
ATOM 1640 C CA . GLU A 1 202 ? 2.643 -6.308 10.876 1.00 82.94 202 GLU A CA 1
ATOM 1641 C C . GLU A 1 202 ? 1.833 -7.209 9.955 1.00 82.94 202 GLU A C 1
ATOM 1643 O O . GLU A 1 202 ? 0.668 -7.502 10.225 1.00 82.94 202 GLU A O 1
ATOM 1648 N N . VAL A 1 203 ? 2.465 -7.679 8.885 1.00 81.56 203 VAL A N 1
ATOM 1649 C CA . VAL A 1 203 ? 1.845 -8.582 7.919 1.00 81.56 203 VAL A CA 1
ATOM 1650 C C . VAL A 1 203 ? 2.422 -9.974 8.126 1.00 81.56 203 VAL A C 1
ATOM 1652 O O . VAL A 1 203 ? 3.636 -10.165 8.086 1.00 81.56 203 VAL A O 1
ATOM 1655 N N . LYS A 1 204 ? 1.553 -10.955 8.353 1.00 81.25 204 LYS A N 1
ATOM 1656 C CA . LYS A 1 204 ? 1.914 -12.373 8.441 1.00 81.25 204 LYS A CA 1
ATOM 1657 C C . LYS A 1 204 ? 1.044 -13.177 7.493 1.00 81.25 204 LYS A C 1
ATOM 1659 O O . LYS A 1 204 ? 0.039 -12.692 6.969 1.00 81.25 204 LYS A O 1
ATOM 1664 N N . ARG A 1 205 ? 1.398 -14.441 7.278 1.00 74.69 205 ARG A N 1
ATOM 1665 C CA . ARG A 1 205 ? 0.577 -15.346 6.475 1.00 74.69 205 ARG A CA 1
ATOM 1666 C C . ARG A 1 205 ? -0.839 -15.477 7.057 1.00 74.69 205 ARG A C 1
ATOM 1668 O O . ARG A 1 205 ? -1.047 -16.169 8.046 1.00 74.69 205 ARG A O 1
ATOM 1675 N N . GLY A 1 206 ? -1.807 -14.846 6.394 1.00 82.31 206 GLY A N 1
ATOM 1676 C CA . GLY A 1 206 ? -3.230 -14.913 6.739 1.00 82.31 206 GLY A CA 1
ATOM 1677 C C . GLY A 1 206 ? -3.736 -13.802 7.662 1.00 82.31 206 GLY A C 1
ATOM 1678 O O . GLY A 1 206 ? -4.944 -13.744 7.881 1.00 82.31 206 GLY A O 1
ATOM 1679 N N . GLU A 1 207 ? -2.865 -12.922 8.175 1.00 89.75 207 GLU A N 1
ATOM 1680 C CA . GLU A 1 207 ? -3.289 -11.803 9.024 1.00 89.75 207 GLU A CA 1
ATOM 1681 C C . GLU A 1 207 ? -2.502 -10.500 8.803 1.00 89.75 207 GLU A C 1
ATOM 1683 O O . GLU A 1 207 ? -1.294 -10.510 8.556 1.00 89.75 207 GLU A O 1
ATOM 1688 N N . ILE A 1 208 ? -3.189 -9.366 8.957 1.00 88.75 208 ILE A N 1
ATOM 1689 C CA . ILE A 1 208 ? -2.606 -8.036 9.171 1.00 88.75 208 ILE A CA 1
ATOM 1690 C C . ILE A 1 208 ? -2.930 -7.622 10.607 1.00 88.75 208 ILE A C 1
ATOM 1692 O O . ILE A 1 208 ? -4.091 -7.595 11.014 1.00 88.75 208 ILE A O 1
ATOM 1696 N N . SER A 1 209 ? -1.899 -7.307 11.386 1.00 90.94 209 SER A N 1
ATOM 1697 C CA . SER A 1 209 ? -2.028 -6.767 12.741 1.00 90.94 209 SER A CA 1
ATOM 1698 C C . SER A 1 209 ? -1.621 -5.296 12.757 1.00 90.94 209 SER A C 1
ATOM 1700 O O . SER A 1 209 ? -0.534 -4.945 12.303 1.00 90.94 209 SER A O 1
ATOM 1702 N N . ILE A 1 210 ? -2.482 -4.442 13.299 1.00 90.62 210 ILE A N 1
ATOM 1703 C CA . ILE A 1 210 ? -2.334 -2.985 13.294 1.00 90.62 210 ILE A CA 1
ATOM 1704 C C . ILE A 1 210 ? -2.189 -2.530 14.734 1.00 90.62 210 ILE A C 1
ATOM 1706 O O . ILE A 1 210 ? -3.121 -2.647 15.529 1.00 90.62 210 ILE A O 1
ATOM 1710 N N . ARG A 1 211 ? -1.012 -2.026 15.086 1.00 89.62 211 ARG A N 1
ATOM 1711 C CA . ARG A 1 211 ? -0.752 -1.452 16.401 1.00 89.62 211 ARG A CA 1
ATOM 1712 C C . ARG A 1 211 ? -1.091 0.026 16.383 1.00 89.62 211 ARG A C 1
ATOM 1714 O O . ARG A 1 211 ? -0.592 0.760 15.532 1.00 89.62 211 ARG A O 1
ATOM 1721 N N . ILE A 1 212 ? -1.901 0.450 17.343 1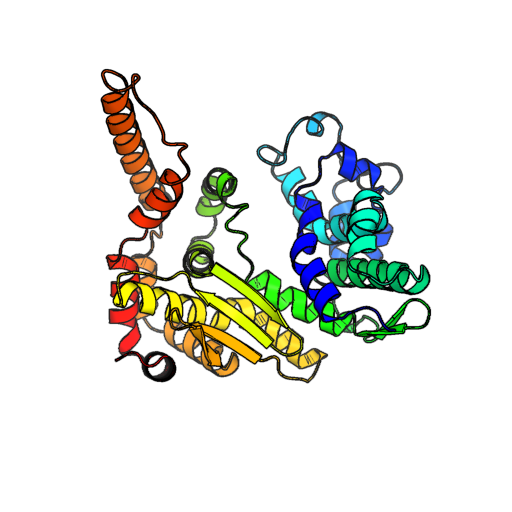.00 86.38 212 ILE A N 1
ATOM 1722 C CA . ILE A 1 212 ? -2.237 1.857 17.551 1.00 86.38 212 ILE A CA 1
ATOM 1723 C C . ILE A 1 212 ? -1.246 2.474 18.537 1.00 86.38 212 ILE A C 1
ATOM 1725 O O . ILE A 1 212 ? -0.764 1.812 19.454 1.00 86.38 212 ILE A O 1
ATOM 1729 N N . THR A 1 213 ? -0.927 3.745 18.323 1.00 80.50 213 THR A N 1
ATOM 1730 C CA . THR A 1 213 ? -0.075 4.539 19.211 1.00 80.50 213 THR A CA 1
ATOM 1731 C C . THR A 1 213 ? -0.780 4.699 20.558 1.00 80.50 213 THR A C 1
ATOM 1733 O O . THR A 1 213 ? -1.902 5.216 20.562 1.00 80.50 213 THR A O 1
ATOM 1736 N N . PRO A 1 214 ? -0.157 4.297 21.679 1.00 81.69 214 PRO A N 1
ATOM 1737 C CA . PRO A 1 214 ? -0.754 4.462 23.002 1.00 81.69 214 PRO A CA 1
ATOM 1738 C C . PRO A 1 214 ? -1.098 5.929 23.307 1.00 81.69 214 PRO A C 1
ATOM 1740 O O . PRO A 1 214 ? -0.457 6.841 22.771 1.00 81.69 214 PRO A O 1
ATOM 1743 N N . SER A 1 215 ? -2.092 6.164 24.166 1.00 80.50 215 SER A N 1
ATOM 1744 C CA . SER A 1 215 ? -2.303 7.466 24.813 1.00 80.50 215 SER A CA 1
ATOM 1745 C C . SER A 1 215 ? -2.415 7.284 26.324 1.00 80.50 215 SER A C 1
ATOM 1747 O O . SER A 1 215 ? -2.900 6.262 26.797 1.00 80.50 215 SER A O 1
ATOM 1749 N N . GLU A 1 216 ? -1.969 8.284 27.082 1.00 78.62 216 GLU A N 1
ATOM 1750 C CA . GLU A 1 216 ? -2.223 8.357 28.524 1.00 78.62 216 GLU A CA 1
ATOM 1751 C C . GLU A 1 216 ? -3.695 8.702 28.822 1.00 78.62 216 GLU A C 1
ATOM 1753 O O . GLU A 1 216 ? -4.196 8.413 29.908 1.00 78.62 216 GLU A O 1
ATOM 1758 N N . ASP A 1 217 ? -4.412 9.283 27.852 1.00 80.88 217 ASP A N 1
ATOM 1759 C CA . ASP A 1 217 ? -5.835 9.597 27.956 1.00 80.88 217 ASP A CA 1
ATOM 1760 C C . ASP A 1 217 ? -6.709 8.495 27.342 1.00 80.88 217 ASP A C 1
ATOM 1762 O O . ASP A 1 217 ? -6.635 8.197 26.146 1.00 80.88 217 ASP A O 1
ATOM 1766 N N . LYS A 1 218 ? -7.600 7.931 28.168 1.00 80.00 218 LYS A N 1
ATOM 1767 C CA . LYS A 1 218 ? -8.512 6.848 27.770 1.00 80.00 218 LYS A CA 1
ATOM 1768 C C . LYS A 1 218 ? -9.440 7.255 26.616 1.00 80.00 218 LYS A C 1
ATOM 1770 O O . LYS A 1 218 ? -9.691 6.445 25.730 1.00 80.00 218 LYS A O 1
ATOM 1775 N N . TYR A 1 219 ? -9.963 8.479 26.597 1.00 75.56 219 TYR A N 1
ATOM 1776 C CA . TYR A 1 219 ? -10.888 8.925 25.547 1.00 75.56 219 TYR A CA 1
ATOM 1777 C C . TYR A 1 219 ? -10.174 9.166 24.220 1.00 75.56 219 TYR A C 1
ATOM 1779 O O . TYR A 1 219 ? -10.721 8.869 23.154 1.00 75.56 219 TYR A O 1
ATOM 1787 N N . GLU A 1 220 ? -8.949 9.677 24.270 1.00 75.62 220 GLU A N 1
ATOM 1788 C CA . GLU A 1 220 ? -8.094 9.805 23.099 1.00 75.62 220 GLU A CA 1
ATOM 1789 C C . GLU A 1 220 ? -7.737 8.429 22.527 1.00 75.62 220 GLU A C 1
ATOM 1791 O O . GLU A 1 220 ? -7.866 8.217 21.322 1.00 75.62 220 GLU A O 1
ATOM 1796 N N . GLU A 1 221 ? -7.354 7.475 23.378 1.00 82.69 221 GLU A N 1
ATOM 1797 C CA . GLU A 1 221 ? -7.048 6.100 22.974 1.00 82.69 221 GLU A CA 1
ATOM 1798 C C . GLU A 1 221 ? -8.237 5.430 22.269 1.00 82.69 221 GLU A C 1
ATOM 1800 O O . GLU A 1 221 ? -8.093 4.920 21.151 1.00 82.69 221 GLU A O 1
ATOM 1805 N N . ILE A 1 222 ? -9.432 5.509 22.864 1.00 81.25 222 ILE A N 1
ATOM 1806 C CA . ILE A 1 222 ? -10.674 5.004 22.259 1.00 81.25 222 ILE A CA 1
ATOM 1807 C C . ILE A 1 222 ? -10.921 5.684 20.905 1.00 81.25 222 ILE A C 1
ATOM 1809 O O . ILE A 1 222 ? -11.235 5.015 19.915 1.00 81.25 222 ILE A O 1
ATOM 1813 N N . GLY A 1 223 ? -10.740 7.005 20.836 1.00 76.50 223 GLY A N 1
ATOM 1814 C CA . GLY A 1 223 ? -10.887 7.789 19.611 1.00 76.50 223 GLY A CA 1
ATOM 1815 C C . GLY A 1 223 ? -9.962 7.343 18.485 1.00 76.50 223 GLY A C 1
ATOM 1816 O O . GLY A 1 223 ? -10.412 7.211 17.344 1.00 76.50 223 GLY A O 1
ATOM 1817 N N . LYS A 1 224 ? -8.695 7.060 18.796 1.00 81.75 224 LYS A N 1
ATOM 1818 C CA . LYS A 1 224 ? -7.719 6.536 17.831 1.00 81.75 224 LYS A CA 1
ATOM 1819 C C . LYS A 1 224 ? -8.131 5.161 17.310 1.00 81.75 224 LYS A C 1
ATOM 1821 O O . LYS A 1 224 ? -8.123 4.943 16.100 1.00 81.75 224 LYS A O 1
ATOM 1826 N N . ILE A 1 225 ? -8.522 4.251 18.203 1.00 86.25 225 ILE A N 1
ATOM 1827 C CA . ILE A 1 225 ? -8.884 2.867 17.856 1.00 86.25 225 ILE A CA 1
ATOM 1828 C C . ILE A 1 225 ? -10.131 2.824 16.971 1.00 86.25 225 ILE A C 1
ATOM 1830 O O . ILE A 1 225 ? -10.095 2.245 15.883 1.00 86.25 225 ILE A O 1
ATOM 1834 N N . ILE A 1 226 ? -11.219 3.470 17.398 1.00 82.69 226 ILE A N 1
ATOM 1835 C CA . ILE A 1 226 ? -12.470 3.532 16.624 1.00 82.69 226 ILE A CA 1
ATOM 1836 C C . ILE A 1 226 ? -12.254 4.283 15.312 1.00 82.69 226 ILE A C 1
ATOM 1838 O O . ILE A 1 226 ? -12.785 3.893 14.274 1.00 82.69 226 ILE A O 1
ATOM 1842 N N . GLY A 1 227 ? -11.437 5.330 15.350 1.00 79.31 227 GLY A N 1
ATOM 1843 C CA . GLY A 1 227 ? -11.016 6.079 14.184 1.00 79.31 227 GLY A CA 1
ATOM 1844 C C . GLY A 1 227 ? -10.363 5.211 13.111 1.00 79.31 227 GLY A C 1
ATOM 1845 O O . GLY A 1 227 ? -10.839 5.146 11.979 1.00 79.31 227 GLY A O 1
ATOM 1846 N N . VAL A 1 228 ? -9.312 4.477 13.475 1.00 85.38 228 VAL A N 1
ATOM 1847 C CA . VAL A 1 228 ? -8.639 3.549 12.554 1.00 85.38 228 VAL A CA 1
ATOM 1848 C C . VAL A 1 228 ? -9.588 2.444 12.086 1.00 85.38 228 VAL A C 1
ATOM 1850 O O . VAL A 1 228 ? -9.629 2.142 10.892 1.00 85.38 228 VAL A O 1
ATOM 1853 N N . ALA A 1 229 ? -10.405 1.882 12.980 1.00 86.50 229 ALA A N 1
ATOM 1854 C CA . ALA A 1 229 ? -11.368 0.843 12.621 1.00 86.50 229 ALA A CA 1
ATOM 1855 C C . ALA A 1 229 ? -12.395 1.320 11.575 1.00 86.50 229 ALA A C 1
ATOM 1857 O O . ALA A 1 229 ? -12.674 0.619 10.605 1.00 86.50 229 ALA A O 1
ATOM 1858 N N . LEU A 1 230 ? -12.958 2.516 11.732 1.00 80.06 230 LEU A N 1
ATOM 1859 C CA . LEU A 1 230 ? -13.999 3.006 10.827 1.00 80.06 230 LEU A CA 1
ATOM 1860 C C . LEU A 1 230 ? -13.432 3.603 9.539 1.00 80.06 230 LEU A C 1
ATOM 1862 O O . LEU A 1 230 ? -13.946 3.313 8.463 1.00 80.06 230 LEU A O 1
ATOM 1866 N N . PHE A 1 231 ? -12.403 4.443 9.637 1.00 78.50 231 PHE A N 1
ATOM 1867 C CA . PHE A 1 231 ? -11.957 5.278 8.519 1.00 78.50 231 PHE A CA 1
ATOM 1868 C C . PHE A 1 231 ? -10.820 4.661 7.711 1.00 78.50 231 PHE A C 1
ATOM 1870 O O . PHE A 1 231 ? -10.780 4.840 6.496 1.00 78.50 231 PHE A O 1
ATOM 1877 N N . GLU A 1 232 ? -9.934 3.894 8.343 1.00 84.19 232 GLU A N 1
ATOM 1878 C CA . GLU A 1 232 ? -8.886 3.185 7.608 1.00 84.19 232 GLU A CA 1
ATOM 1879 C C . GLU A 1 232 ? -9.356 1.788 7.218 1.00 84.19 232 GLU A C 1
ATOM 1881 O O . GLU A 1 232 ? -9.276 1.412 6.053 1.00 84.19 232 GLU A O 1
ATOM 1886 N N . LEU A 1 233 ? -9.933 1.031 8.149 1.00 88.19 233 LEU A N 1
ATOM 1887 C CA . LEU A 1 233 ? -10.387 -0.326 7.847 1.00 88.19 233 LEU A CA 1
ATOM 1888 C C . LEU A 1 233 ? -11.752 -0.365 7.157 1.00 88.19 233 LEU A C 1
ATOM 1890 O O . LEU A 1 233 ? -11.885 -1.030 6.131 1.00 88.19 233 LEU A O 1
ATOM 1894 N N . GLY A 1 234 ? -12.748 0.359 7.672 1.00 83.75 234 GLY A N 1
ATOM 1895 C CA . GLY A 1 234 ? -14.110 0.373 7.125 1.00 83.75 234 GLY A CA 1
ATOM 1896 C C . GLY A 1 234 ? -14.280 1.107 5.788 1.00 83.75 234 GLY A C 1
ATOM 1897 O O . GLY A 1 234 ? -15.223 0.808 5.056 1.00 83.75 234 GLY A O 1
ATOM 1898 N N . ASP A 1 235 ? -13.374 2.019 5.431 1.00 82.69 235 ASP A N 1
ATOM 1899 C CA . ASP A 1 235 ? -13.427 2.765 4.164 1.00 82.69 235 ASP A CA 1
ATOM 1900 C C . ASP A 1 235 ? -12.258 2.396 3.243 1.00 82.69 235 ASP A C 1
ATOM 1902 O O . ASP A 1 235 ? -12.445 1.716 2.230 1.00 82.69 235 ASP A O 1
ATOM 1906 N N . ASN A 1 236 ? -11.046 2.805 3.632 1.00 80.62 236 ASN A N 1
ATOM 1907 C CA . ASN A 1 236 ? -9.854 2.758 2.788 1.00 80.62 236 ASN A CA 1
ATOM 1908 C C . ASN A 1 236 ? -9.480 1.311 2.403 1.00 80.62 236 ASN A C 1
ATOM 1910 O O . ASN A 1 236 ? -9.523 0.941 1.228 1.00 80.62 236 ASN A O 1
ATOM 1914 N N . VAL A 1 237 ? -9.232 0.445 3.391 1.00 87.75 237 VAL A N 1
ATOM 1915 C CA . VAL A 1 237 ? -8.858 -0.964 3.170 1.00 87.75 237 VAL A CA 1
ATOM 1916 C C . VAL A 1 237 ? -10.030 -1.803 2.675 1.00 87.75 237 VAL A C 1
ATOM 1918 O O . VAL A 1 237 ? -9.837 -2.691 1.845 1.00 87.75 237 VAL A O 1
ATOM 1921 N N . ALA A 1 238 ? -11.254 -1.548 3.149 1.00 85.00 238 ALA A N 1
ATOM 1922 C CA . ALA A 1 238 ? -12.424 -2.344 2.778 1.00 85.00 238 ALA A CA 1
ATOM 1923 C C . ALA A 1 238 ? -12.630 -2.416 1.256 1.00 85.00 238 ALA A C 1
ATOM 1925 O O . ALA A 1 238 ? -13.081 -3.443 0.739 1.00 85.00 238 ALA A O 1
ATOM 1926 N N . LYS A 1 239 ? -12.301 -1.352 0.514 1.00 79.12 239 LYS A N 1
ATOM 1927 C CA . LYS A 1 239 ? -12.370 -1.361 -0.952 1.00 79.12 239 LYS A CA 1
ATOM 1928 C C . LYS A 1 239 ? -11.406 -2.382 -1.560 1.00 79.12 239 LYS A C 1
ATOM 1930 O O . LYS A 1 239 ? -11.845 -3.231 -2.339 1.00 79.12 239 LYS A O 1
ATOM 1935 N N . ASP A 1 240 ? -10.137 -2.334 -1.173 1.00 83.88 240 ASP A N 1
ATOM 1936 C CA . ASP A 1 240 ? -9.104 -3.238 -1.687 1.00 83.88 240 ASP A CA 1
ATOM 1937 C C . ASP A 1 240 ? -9.306 -4.677 -1.192 1.00 83.88 240 ASP A C 1
ATOM 1939 O O . ASP A 1 240 ? -9.022 -5.635 -1.913 1.00 83.88 240 ASP A O 1
ATOM 1943 N N . TYR A 1 241 ? -9.897 -4.849 -0.007 1.00 88.50 241 TYR A N 1
ATOM 1944 C CA . TYR A 1 241 ? -10.233 -6.160 0.541 1.00 88.50 241 TYR A CA 1
ATOM 1945 C C . TYR A 1 241 ? -11.326 -6.885 -0.245 1.00 88.50 241 TYR A C 1
ATOM 1947 O O . TYR A 1 241 ? -11.229 -8.092 -0.453 1.00 88.50 241 TYR A O 1
ATOM 1955 N N . ASN A 1 242 ? -12.340 -6.175 -0.747 1.00 85.81 242 ASN A N 1
ATOM 1956 C CA . ASN A 1 242 ? -13.348 -6.806 -1.607 1.00 85.81 242 ASN A CA 1
ATOM 1957 C C . ASN A 1 242 ? -12.712 -7.330 -2.904 1.00 85.81 242 ASN A C 1
ATOM 1959 O O . ASN A 1 242 ? -12.954 -8.471 -3.288 1.00 85.81 242 ASN A O 1
ATOM 1963 N N . ALA A 1 243 ? -11.822 -6.542 -3.520 1.00 83.12 243 ALA A N 1
ATOM 1964 C CA . ALA A 1 243 ? -11.075 -6.981 -4.698 1.00 83.12 243 ALA A CA 1
ATOM 1965 C C . ALA A 1 243 ? -10.153 -8.178 -4.390 1.00 83.12 243 ALA A C 1
ATOM 1967 O O . ALA A 1 243 ? -10.020 -9.088 -5.209 1.00 83.12 243 ALA A O 1
ATOM 1968 N N . TYR A 1 244 ? -9.543 -8.205 -3.199 1.00 88.00 244 TYR A N 1
ATOM 1969 C CA . TYR A 1 244 ? -8.774 -9.351 -2.715 1.00 88.00 244 TYR A CA 1
ATOM 1970 C C . TYR A 1 244 ? -9.639 -10.612 -2.597 1.00 88.00 244 TYR A C 1
ATOM 1972 O O . TYR A 1 244 ? -9.258 -11.665 -3.109 1.00 88.00 244 TYR A O 1
ATOM 1980 N N . LEU A 1 245 ? -10.806 -10.515 -1.954 1.00 87.25 245 LEU A N 1
ATOM 1981 C CA . LEU A 1 245 ? -11.717 -11.642 -1.755 1.00 87.25 245 LEU A CA 1
ATOM 1982 C C . LEU A 1 245 ? -12.229 -12.216 -3.077 1.00 87.25 245 LEU A C 1
ATOM 1984 O O . LEU A 1 245 ? -12.197 -13.434 -3.247 1.00 87.25 245 LEU A O 1
ATOM 1988 N N . GLU A 1 246 ? -12.633 -11.358 -4.016 1.00 85.31 246 GLU A N 1
ATOM 1989 C CA . GLU A 1 246 ? -13.080 -11.764 -5.357 1.00 85.31 246 GLU A CA 1
ATOM 1990 C C . GLU A 1 246 ? -12.021 -12.593 -6.096 1.00 85.31 246 GLU A C 1
ATOM 1992 O O . GLU A 1 246 ? -12.347 -13.524 -6.830 1.00 85.31 246 GLU A O 1
ATOM 1997 N N . MET A 1 247 ? -10.744 -12.270 -5.893 1.00 84.38 247 MET A N 1
ATOM 1998 C CA . MET A 1 247 ? -9.633 -12.886 -6.611 1.00 84.38 247 MET A CA 1
ATOM 1999 C C . MET A 1 247 ? -9.056 -14.120 -5.907 1.00 84.38 247 MET A C 1
ATOM 2001 O O . MET A 1 247 ? -8.736 -15.125 -6.545 1.00 84.38 247 MET A O 1
ATOM 2005 N N . ILE A 1 248 ? -8.864 -14.043 -4.592 1.00 84.69 248 ILE A N 1
ATOM 2006 C CA . ILE A 1 248 ? -8.145 -15.062 -3.819 1.00 84.69 248 ILE A CA 1
ATOM 2007 C C . ILE A 1 248 ? -9.104 -16.090 -3.219 1.00 84.69 248 ILE A C 1
ATOM 2009 O O . ILE A 1 248 ? -8.697 -17.242 -3.019 1.00 84.69 248 ILE A O 1
ATOM 2013 N N . ASN A 1 249 ? -10.358 -15.690 -2.975 1.00 83.00 249 ASN A N 1
ATOM 2014 C CA . ASN A 1 249 ? -11.415 -16.475 -2.338 1.00 83.00 249 ASN A CA 1
ATOM 2015 C C . ASN A 1 249 ? -10.963 -17.144 -1.027 1.00 83.00 249 ASN A C 1
ATOM 2017 O O . ASN A 1 249 ? -11.258 -18.305 -0.742 1.00 83.00 249 ASN A O 1
ATOM 2021 N N . ARG A 1 250 ? -10.166 -16.414 -0.244 1.00 81.69 250 ARG A N 1
ATOM 2022 C CA . ARG A 1 250 ? -9.772 -16.779 1.118 1.00 81.69 250 ARG A CA 1
ATOM 2023 C C . ARG A 1 250 ? -9.818 -15.516 1.965 1.00 81.69 250 ARG A C 1
ATOM 2025 O O . ARG A 1 250 ? -9.252 -14.523 1.521 1.00 81.69 250 ARG A O 1
ATOM 2032 N N . PRO A 1 251 ? -10.464 -15.521 3.137 1.00 80.88 251 PRO A N 1
ATOM 2033 C CA . PRO A 1 251 ? -10.468 -14.354 4.003 1.00 80.88 251 PRO A CA 1
ATOM 2034 C C . PRO A 1 251 ? -9.064 -14.074 4.542 1.00 80.88 251 PRO A C 1
ATOM 2036 O O . PRO A 1 251 ? -8.265 -14.992 4.743 1.00 80.88 251 PRO A O 1
ATOM 2039 N N . PHE A 1 252 ? -8.783 -12.797 4.776 1.00 83.94 252 PHE A N 1
ATOM 2040 C CA . PHE A 1 252 ? -7.563 -12.340 5.432 1.00 83.94 252 PHE A CA 1
ATOM 2041 C C . PHE A 1 252 ? -7.958 -11.671 6.746 1.00 83.94 252 PHE A C 1
ATOM 2043 O O . PHE A 1 252 ? -8.812 -10.786 6.747 1.00 83.94 252 PHE A O 1
ATOM 2050 N N . GLN A 1 253 ? -7.390 -12.118 7.865 1.00 90.56 253 GLN A N 1
ATOM 2051 C CA . GLN A 1 253 ? -7.780 -11.613 9.178 1.00 90.56 253 GLN A CA 1
ATOM 2052 C C . GLN A 1 253 ? -7.154 -10.240 9.426 1.00 90.56 253 GLN A C 1
ATOM 2054 O O . GLN A 1 253 ? -5.946 -10.062 9.279 1.00 90.56 253 GLN A O 1
ATOM 2059 N N . PHE A 1 254 ? -7.959 -9.280 9.870 1.00 92.31 254 PHE A N 1
ATOM 2060 C CA . PHE A 1 254 ? -7.466 -7.998 10.364 1.00 92.31 254 PHE A CA 1
ATOM 2061 C C . PHE A 1 254 ? -7.553 -7.988 11.883 1.00 92.31 254 PHE A C 1
ATOM 2063 O O . PHE A 1 254 ? -8.564 -8.400 12.451 1.00 92.31 254 PHE A O 1
ATOM 2070 N N . ASN A 1 255 ? -6.492 -7.540 12.544 1.00 93.31 255 ASN A N 1
ATOM 2071 C CA . ASN A 1 255 ? -6.444 -7.411 13.993 1.00 93.31 255 ASN A CA 1
ATOM 2072 C C . ASN A 1 255 ? -6.022 -5.994 14.366 1.00 93.31 255 ASN A C 1
ATOM 2074 O O . ASN A 1 255 ? -5.019 -5.499 13.853 1.00 93.31 255 ASN A O 1
ATOM 2078 N N . ILE A 1 256 ? -6.724 -5.380 15.313 1.00 91.50 256 ILE A N 1
ATOM 2079 C CA . ILE A 1 256 ? -6.220 -4.200 16.018 1.00 91.50 256 ILE A CA 1
ATOM 2080 C C . ILE A 1 256 ? -5.532 -4.686 17.293 1.00 91.50 256 ILE A C 1
ATOM 2082 O O . ILE A 1 256 ? -6.102 -5.454 18.068 1.00 91.50 256 ILE A O 1
ATOM 2086 N N . VAL A 1 257 ? -4.281 -4.277 17.482 1.00 91.56 257 VAL A N 1
ATOM 2087 C CA . VAL A 1 257 ? -3.494 -4.570 18.679 1.00 91.56 257 VAL A CA 1
ATOM 2088 C C . VAL A 1 257 ? -3.666 -3.405 19.639 1.00 91.56 257 VAL A C 1
ATOM 2090 O O . VAL A 1 257 ? -3.187 -2.300 19.372 1.00 91.56 257 VAL A O 1
ATOM 2093 N N . LEU A 1 258 ? -4.365 -3.667 20.739 1.00 86.44 258 LEU A N 1
ATOM 2094 C CA . LEU A 1 258 ? -4.577 -2.706 21.811 1.00 86.44 258 LEU A CA 1
ATOM 2095 C C . LEU A 1 258 ? -3.259 -2.429 22.558 1.00 86.44 258 LEU A C 1
ATOM 2097 O O . LEU A 1 258 ? -2.351 -3.266 22.527 1.00 86.44 258 LEU A O 1
ATOM 2101 N N . PRO A 1 259 ? -3.144 -1.307 23.285 1.00 80.50 259 PRO A N 1
ATOM 2102 C CA . PRO A 1 259 ? -1.956 -0.999 24.093 1.00 80.50 259 PRO A CA 1
ATOM 2103 C C . PRO A 1 259 ? -1.652 -2.044 25.175 1.00 80.50 259 PRO A C 1
ATOM 2105 O O . PRO A 1 259 ? -0.492 -2.285 25.501 1.00 80.50 259 PRO A O 1
ATOM 2108 N N . THR A 1 260 ? -2.670 -2.778 25.632 1.00 81.19 260 THR A N 1
ATOM 2109 C CA . THR A 1 260 ? -2.537 -3.971 26.492 1.00 81.19 260 THR A CA 1
ATOM 2110 C C . THR A 1 260 ? -1.905 -5.181 25.790 1.00 81.19 260 THR A C 1
ATOM 2112 O O . THR A 1 260 ? -1.795 -6.252 26.379 1.00 81.19 260 THR A O 1
ATOM 2115 N N . SER A 1 261 ? -1.496 -5.045 24.524 1.00 83.44 261 SER A N 1
ATOM 2116 C CA . SER A 1 261 ? -1.035 -6.116 23.628 1.00 83.44 261 SER A CA 1
ATOM 2117 C C . SER A 1 261 ? -2.098 -7.158 23.264 1.00 83.44 261 SER A C 1
ATOM 2119 O O . SER A 1 261 ? -1.798 -8.125 22.558 1.00 83.44 261 SER A O 1
ATOM 2121 N N . GLN A 1 262 ? -3.352 -6.956 23.675 1.00 88.81 262 GLN A N 1
ATOM 2122 C CA . GLN A 1 262 ? -4.467 -7.785 23.239 1.00 88.81 262 GLN A CA 1
ATOM 2123 C C . GLN A 1 262 ? -4.730 -7.573 21.744 1.00 88.81 262 GLN A C 1
ATOM 2125 O O . GLN A 1 262 ? -4.874 -6.443 21.275 1.00 88.81 262 GLN A O 1
ATOM 2130 N N . LYS A 1 263 ? -4.829 -8.674 20.994 1.00 91.62 263 LYS A N 1
ATOM 2131 C CA . LYS A 1 263 ? -5.295 -8.662 19.605 1.00 91.62 263 LYS A CA 1
ATOM 2132 C C . LYS A 1 263 ? -6.812 -8.783 19.569 1.00 91.62 263 LYS A C 1
ATOM 2134 O O . LYS A 1 263 ? -7.362 -9.746 20.100 1.00 91.62 263 LYS A O 1
ATOM 2139 N N . VAL A 1 264 ? -7.464 -7.843 18.900 1.00 92.31 264 VAL A N 1
ATOM 2140 C CA . VAL A 1 264 ? -8.900 -7.883 18.633 1.00 92.31 264 VAL A CA 1
ATOM 2141 C C . VAL A 1 264 ? -9.104 -8.062 17.136 1.00 92.31 264 VAL A C 1
ATOM 2143 O O . VAL A 1 264 ? -8.769 -7.181 16.343 1.00 92.31 264 VAL A O 1
ATOM 2146 N N . ALA A 1 265 ? -9.620 -9.230 16.759 1.00 92.00 265 ALA A N 1
ATOM 2147 C CA . ALA A 1 265 ? -10.008 -9.542 15.391 1.00 92.00 265 ALA A CA 1
ATOM 2148 C C . ALA A 1 265 ? -11.173 -8.645 14.967 1.00 92.00 265 ALA A C 1
ATOM 2150 O O . ALA A 1 265 ? -12.138 -8.524 15.717 1.00 92.00 265 ALA A O 1
ATOM 2151 N N . VAL A 1 266 ? -11.099 -8.044 13.780 1.00 90.94 266 VAL A N 1
ATOM 2152 C CA . VAL A 1 266 ? -12.154 -7.185 13.226 1.00 90.94 266 VAL A CA 1
ATOM 2153 C C . VAL A 1 266 ? -12.680 -7.738 11.903 1.00 90.94 266 VAL A C 1
ATOM 2155 O O . VAL A 1 266 ? -11.917 -8.270 11.094 1.00 90.94 266 VAL A O 1
ATOM 2158 N N . ASP A 1 267 ? -13.987 -7.599 11.678 1.00 88.56 267 ASP A N 1
ATOM 2159 C CA . ASP A 1 267 ? -14.638 -7.950 10.414 1.00 88.56 267 ASP A CA 1
ATOM 2160 C C . ASP A 1 267 ? -14.752 -6.702 9.529 1.00 88.56 267 ASP A C 1
ATOM 2162 O O . ASP A 1 267 ? -15.478 -5.756 9.839 1.00 88.56 267 ASP A O 1
ATOM 2166 N N . LEU A 1 268 ? -14.037 -6.697 8.400 1.00 88.06 268 LEU A N 1
ATOM 2167 C CA . LEU A 1 268 ? -14.060 -5.578 7.456 1.00 88.06 268 LEU A CA 1
ATOM 2168 C C . LEU A 1 268 ? -15.432 -5.351 6.811 1.00 88.06 268 LEU A C 1
ATOM 2170 O O . LEU A 1 268 ? -15.748 -4.217 6.453 1.00 88.06 268 LEU A O 1
ATOM 2174 N N . SER A 1 269 ? -16.257 -6.387 6.666 1.00 86.06 269 SER A N 1
ATOM 2175 C CA . SER A 1 269 ? -17.616 -6.255 6.128 1.00 86.06 269 SER A CA 1
ATOM 2176 C C . SER A 1 269 ? -18.512 -5.522 7.121 1.00 86.06 269 SER A C 1
ATOM 2178 O O . SER A 1 269 ? -19.246 -4.606 6.737 1.00 86.06 269 SER A O 1
ATOM 2180 N N . GLU A 1 270 ? -18.408 -5.873 8.406 1.00 87.44 270 GLU A N 1
ATOM 2181 C CA . GLU A 1 270 ? -19.108 -5.162 9.476 1.00 87.44 270 GLU A CA 1
ATOM 2182 C C . GLU A 1 270 ? -18.614 -3.716 9.591 1.00 87.44 270 GLU A C 1
ATOM 2184 O O . GLU A 1 270 ? -19.430 -2.791 9.643 1.00 87.44 270 GLU A O 1
ATOM 2189 N N . LEU A 1 271 ? -17.296 -3.499 9.560 1.00 88.12 271 LEU A N 1
ATOM 2190 C CA . LEU A 1 271 ? -16.707 -2.161 9.616 1.00 88.12 271 LEU A CA 1
ATOM 2191 C C . LEU A 1 271 ? -17.126 -1.296 8.429 1.00 88.12 271 LEU A C 1
ATOM 2193 O O . LEU A 1 271 ? -17.472 -0.136 8.632 1.00 88.12 271 LEU A O 1
ATOM 2197 N N . LYS A 1 272 ? -17.183 -1.850 7.215 1.00 86.56 272 LYS A N 1
ATOM 2198 C CA . LYS A 1 272 ? -17.667 -1.141 6.021 1.00 86.56 272 LYS A CA 1
ATOM 2199 C C . LYS A 1 272 ? -19.123 -0.716 6.160 1.00 86.56 272 LYS A C 1
ATOM 2201 O O . LYS A 1 272 ? -19.479 0.421 5.842 1.00 86.56 272 LYS A O 1
ATOM 2206 N N . GLN A 1 273 ? -19.974 -1.609 6.660 1.00 86.62 273 GLN A N 1
ATOM 2207 C CA . GLN A 1 273 ? -21.377 -1.285 6.908 1.00 86.62 273 GLN A CA 1
ATOM 2208 C C . GLN A 1 273 ? -21.523 -0.239 8.022 1.00 86.62 273 GLN A C 1
ATOM 2210 O O . GLN A 1 273 ? -22.358 0.667 7.916 1.00 86.62 273 GLN A O 1
ATOM 2215 N N . CYS A 1 274 ? -20.706 -0.330 9.073 1.00 80.88 274 CYS A N 1
ATOM 2216 C CA . CYS A 1 274 ? -20.713 0.643 10.157 1.00 80.88 274 CYS A CA 1
ATOM 2217 C C . CYS A 1 274 ? -20.209 2.011 9.691 1.00 80.88 274 CYS A C 1
ATOM 2219 O O . CYS A 1 274 ? -20.867 3.011 9.963 1.00 80.88 274 CYS A O 1
ATOM 2221 N N . TYR A 1 275 ? -19.128 2.058 8.910 1.00 80.62 275 TYR A N 1
ATOM 2222 C CA . TYR A 1 275 ? -18.619 3.273 8.279 1.00 80.62 275 TYR A CA 1
ATOM 2223 C C . TYR A 1 275 ? -19.705 3.961 7.452 1.00 80.62 275 TYR A C 1
ATOM 2225 O O . TYR A 1 275 ? -19.999 5.127 7.699 1.00 80.62 275 TYR A O 1
ATOM 2233 N N . LYS A 1 276 ? -20.381 3.222 6.560 1.00 80.44 276 LYS A N 1
ATOM 2234 C CA . L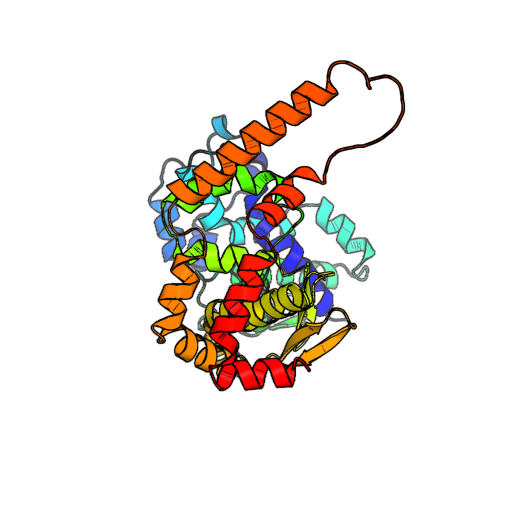YS A 1 276 ? -21.497 3.757 5.766 1.00 80.44 276 LYS A CA 1
ATOM 2235 C C . LYS A 1 276 ? -22.614 4.323 6.650 1.00 80.44 276 LYS A C 1
ATOM 2237 O O . LYS A 1 276 ? -23.100 5.426 6.421 1.00 80.44 276 LYS A O 1
ATOM 2242 N N . THR A 1 277 ? -22.991 3.584 7.693 1.00 77.25 277 THR A N 1
ATOM 2243 C CA . THR A 1 277 ? -24.018 4.026 8.648 1.00 77.25 277 THR A CA 1
ATOM 2244 C C . THR A 1 277 ? -23.609 5.328 9.329 1.00 77.25 277 THR A C 1
ATOM 2246 O O . THR A 1 277 ? -24.413 6.251 9.407 1.00 77.25 277 THR A O 1
ATOM 2249 N N . VAL A 1 278 ? -22.358 5.423 9.790 1.00 69.56 278 VAL A N 1
ATOM 2250 C CA . VAL A 1 278 ? -21.797 6.634 10.392 1.00 69.56 278 VAL A CA 1
ATOM 2251 C C . VAL A 1 278 ? -21.840 7.783 9.390 1.00 69.56 278 VAL A C 1
ATOM 2253 O O . VAL A 1 278 ? -22.372 8.841 9.723 1.00 69.56 278 VAL A O 1
ATOM 2256 N N . THR A 1 279 ? -21.363 7.581 8.161 1.00 67.81 279 THR A N 1
ATOM 2257 C CA . THR A 1 279 ? -21.243 8.647 7.156 1.00 67.81 279 THR A CA 1
ATOM 2258 C C . THR A 1 279 ? -22.576 9.190 6.662 1.00 67.81 279 THR A C 1
ATOM 2260 O O . THR A 1 279 ? -22.660 10.364 6.296 1.00 67.81 279 THR A O 1
ATOM 2263 N N . ASP A 1 280 ? -23.618 8.362 6.691 1.00 66.94 280 ASP A N 1
ATOM 2264 C CA . ASP A 1 280 ? -24.972 8.738 6.282 1.00 66.94 280 ASP A CA 1
ATOM 2265 C C . ASP A 1 280 ? -25.713 9.533 7.379 1.00 66.94 280 ASP A C 1
ATOM 2267 O O . ASP A 1 280 ? -26.762 10.127 7.120 1.00 66.94 280 ASP A O 1
ATOM 2271 N N . THR A 1 281 ? -25.170 9.611 8.603 1.00 62.50 281 THR A N 1
ATOM 2272 C CA . THR A 1 281 ? -25.784 10.402 9.679 1.00 62.50 281 THR A CA 1
ATOM 2273 C C . THR A 1 281 ? -25.510 11.911 9.539 1.00 62.50 281 THR A C 1
ATOM 2275 O O . THR A 1 281 ? -24.383 12.326 9.253 1.00 62.50 281 THR A O 1
ATOM 2278 N N . PRO A 1 282 ? -26.488 12.784 9.861 1.00 56.84 282 PRO A N 1
ATOM 2279 C CA . PRO A 1 282 ? -26.248 14.227 10.006 1.00 56.84 282 PRO A CA 1
ATOM 2280 C C . PRO A 1 282 ? -25.156 14.555 11.040 1.00 56.84 282 PRO A C 1
ATOM 2282 O O . PRO A 1 282 ? -24.459 15.564 10.934 1.00 56.84 282 PRO A O 1
ATOM 2285 N N . LEU A 1 283 ? -24.979 13.665 12.020 1.00 56.69 283 LEU A N 1
ATOM 2286 C CA . LEU A 1 283 ? -23.981 13.764 13.076 1.00 56.69 283 LEU A CA 1
ATOM 2287 C C . LEU A 1 283 ? -22.548 13.689 12.537 1.00 56.69 283 LEU A C 1
ATOM 2289 O O . LEU A 1 283 ? -21.688 14.436 12.994 1.00 56.69 283 LEU A O 1
ATOM 2293 N N . TYR A 1 284 ? -22.296 12.864 11.520 1.00 53.25 284 TYR A N 1
ATOM 2294 C CA . TYR A 1 284 ? -20.992 12.788 10.865 1.00 53.25 284 TYR A CA 1
ATOM 2295 C C . TYR A 1 284 ? -20.603 14.087 10.159 1.00 53.25 284 TYR A C 1
ATOM 2297 O O . TYR A 1 284 ? -19.455 14.516 10.263 1.00 53.25 284 TYR A O 1
ATOM 2305 N N . ARG A 1 285 ? -21.559 14.780 9.525 1.00 53.91 285 ARG A N 1
ATOM 2306 C CA . ARG A 1 285 ? -21.305 16.106 8.932 1.00 53.91 285 ARG A CA 1
ATOM 2307 C C . ARG A 1 285 ? -20.911 17.132 9.996 1.00 53.91 285 ARG A C 1
ATOM 2309 O O . ARG A 1 285 ? -19.991 17.908 9.768 1.00 53.91 285 ARG A O 1
ATOM 2316 N N . SER A 1 286 ? -21.547 17.079 11.170 1.00 51.41 286 SER A N 1
ATOM 2317 C CA . SER A 1 286 ? -21.151 17.882 12.335 1.00 51.41 286 SER A CA 1
ATOM 2318 C C . SER A 1 286 ? -19.783 17.472 12.888 1.00 51.41 286 SER A C 1
ATOM 2320 O O . SER A 1 286 ? -19.056 18.321 13.375 1.00 51.41 286 SER A O 1
ATOM 2322 N N . ILE A 1 287 ? -19.397 16.197 12.848 1.00 49.53 287 ILE A N 1
ATOM 2323 C CA . ILE A 1 287 ? -18.072 15.753 13.308 1.00 49.53 287 ILE A CA 1
ATOM 2324 C C . ILE A 1 287 ? -16.972 16.234 12.356 1.00 49.53 287 ILE A C 1
ATOM 2326 O O . ILE A 1 287 ? -15.999 16.826 12.816 1.00 49.53 287 ILE A O 1
ATOM 2330 N N . ILE A 1 288 ? -17.134 16.039 11.041 1.00 48.41 288 ILE A N 1
ATOM 2331 C CA . ILE A 1 288 ? -16.145 16.499 10.054 1.00 48.41 288 ILE A CA 1
ATOM 2332 C C . ILE A 1 288 ? -16.023 18.019 10.064 1.00 48.41 288 ILE A C 1
ATOM 2334 O O . ILE A 1 288 ? -14.921 18.516 9.897 1.00 48.41 288 ILE A O 1
ATOM 2338 N N . SER A 1 289 ? -17.105 18.766 10.303 1.00 48.44 289 SER A N 1
ATOM 2339 C CA . SER A 1 289 ? -17.018 20.229 10.388 1.00 48.44 289 SER A CA 1
ATOM 2340 C C . SER A 1 289 ? -16.197 20.731 11.586 1.00 48.44 289 SER A C 1
ATOM 2342 O O . SER A 1 289 ? -15.900 21.916 11.636 1.00 48.44 289 SER A O 1
ATOM 2344 N N . HIS A 1 290 ? -15.881 19.869 12.564 1.00 49.47 290 HIS A N 1
ATOM 2345 C CA . HIS A 1 290 ? -15.007 20.179 13.708 1.00 49.47 290 HIS A CA 1
ATOM 2346 C C . HIS A 1 290 ? -13.575 19.649 13.526 1.00 49.47 290 HIS A C 1
ATOM 2348 O O . HIS A 1 290 ? -12.687 20.010 14.294 1.00 49.47 290 HIS A O 1
ATOM 2354 N N . ILE A 1 291 ? -13.341 18.789 12.532 1.00 49.97 291 ILE A N 1
ATOM 2355 C CA . ILE A 1 291 ? -11.996 18.531 12.014 1.00 49.97 291 ILE A CA 1
ATOM 2356 C C . ILE A 1 291 ? -11.672 19.759 11.153 1.00 49.97 291 ILE A C 1
ATOM 2358 O O . ILE A 1 291 ? -12.539 20.117 10.356 1.00 49.97 291 ILE A O 1
ATOM 2362 N N . PRO A 1 292 ? -10.511 20.431 11.297 1.00 49.19 292 PRO A N 1
ATOM 2363 C CA . PRO A 1 292 ? -10.195 21.639 10.532 1.00 49.19 292 PRO A CA 1
ATOM 2364 C C . PRO A 1 292 ? -10.507 21.413 9.050 1.00 49.19 292 PRO A C 1
ATOM 2366 O O . PRO A 1 292 ? -9.863 20.605 8.382 1.00 49.19 292 PRO A O 1
ATOM 2369 N N . SER A 1 293 ? -11.589 22.033 8.579 1.00 40.25 293 SER A N 1
ATOM 2370 C CA . SER A 1 293 ? -12.227 21.675 7.303 1.00 40.25 293 SER A CA 1
ATOM 2371 C C . SER A 1 293 ? -11.909 22.684 6.208 1.00 40.25 293 SER A C 1
ATOM 2373 O O . SER A 1 293 ? -12.165 22.431 5.029 1.00 40.25 293 SER A O 1
ATOM 2375 N N . THR A 1 294 ? -11.298 23.804 6.597 1.00 43.09 294 THR A N 1
ATOM 2376 C CA . THR A 1 294 ? -10.808 24.838 5.701 1.00 43.09 294 THR A CA 1
ATOM 2377 C C . THR A 1 294 ? -9.297 24.975 5.844 1.00 43.09 294 THR A C 1
ATOM 2379 O O . THR A 1 294 ? -8.745 24.969 6.946 1.00 43.09 294 THR A O 1
ATOM 2382 N N . GLU A 1 295 ? -8.622 25.125 4.706 1.00 39.03 295 GLU A N 1
ATOM 2383 C CA . GLU A 1 295 ? -7.195 25.443 4.622 1.00 39.03 295 GLU A CA 1
ATOM 2384 C C . GLU A 1 295 ? -6.840 26.661 5.497 1.00 39.03 295 GLU A C 1
ATOM 2386 O O . GLU A 1 295 ? -5.787 26.693 6.121 1.00 39.03 295 GLU A O 1
ATOM 2391 N N . VAL A 1 296 ? -7.762 27.622 5.631 1.00 37.06 296 VAL A N 1
ATOM 2392 C CA . VAL A 1 296 ? -7.600 28.844 6.432 1.00 37.06 296 VAL A CA 1
ATOM 2393 C C . VAL A 1 296 ? -7.548 28.567 7.936 1.00 37.06 296 VAL A C 1
ATOM 2395 O O . VAL A 1 296 ? -6.663 29.094 8.602 1.00 37.06 296 VAL A O 1
ATOM 2398 N N . GLU A 1 297 ? -8.438 27.736 8.488 1.00 44.53 297 GLU A N 1
ATOM 2399 C CA . GLU A 1 297 ? -8.399 27.377 9.916 1.00 44.53 297 GLU A CA 1
ATOM 2400 C C . GLU A 1 297 ? -7.145 26.568 10.250 1.00 44.53 297 GLU A C 1
ATOM 2402 O O . GLU A 1 297 ? -6.476 26.841 11.245 1.00 44.53 297 GLU A O 1
ATOM 2407 N N . PHE A 1 298 ? -6.774 25.624 9.382 1.00 42.88 298 PHE A N 1
ATOM 2408 C CA . PHE A 1 298 ? -5.554 24.840 9.549 1.00 42.88 298 PHE A CA 1
ATOM 2409 C C . PHE A 1 298 ? -4.297 25.722 9.477 1.00 42.88 298 PHE A C 1
ATOM 2411 O O . PHE A 1 298 ? -3.452 25.665 10.368 1.00 42.88 298 PHE A O 1
ATOM 2418 N N . LEU A 1 299 ? -4.187 26.595 8.469 1.00 42.31 299 LEU A N 1
ATOM 2419 C CA . LEU A 1 299 ? -3.060 27.520 8.318 1.00 42.31 299 LEU A CA 1
ATOM 2420 C C . LEU A 1 299 ? -3.020 28.596 9.408 1.00 42.31 299 LEU A C 1
ATOM 2422 O O . LEU A 1 299 ? -1.928 29.019 9.777 1.00 42.31 299 LEU A O 1
ATOM 2426 N N . SER A 1 300 ? -4.167 29.033 9.934 1.00 42.44 300 SER A N 1
ATOM 2427 C CA . SER A 1 300 ? -4.235 29.953 11.076 1.00 42.44 300 SER A CA 1
ATOM 2428 C C . SER A 1 300 ? -3.695 29.293 12.338 1.00 42.44 300 SER A C 1
ATOM 2430 O O . SER A 1 300 ? -2.899 29.907 13.039 1.00 42.44 300 SER A O 1
ATOM 2432 N N . ILE A 1 301 ? -4.063 28.036 12.606 1.00 44.31 301 ILE A N 1
ATOM 2433 C CA . ILE A 1 301 ? -3.531 27.289 13.752 1.00 44.31 301 ILE A CA 1
ATOM 2434 C C . ILE A 1 301 ? -2.028 27.038 13.570 1.00 44.31 301 ILE A C 1
ATOM 2436 O O . ILE A 1 301 ? -1.259 27.225 14.508 1.00 44.31 301 ILE A O 1
ATOM 2440 N N . VAL A 1 302 ? -1.585 26.688 12.357 1.00 40.75 302 VAL A N 1
ATOM 2441 C CA . VAL A 1 302 ? -0.156 26.526 12.041 1.00 40.75 302 VAL A CA 1
ATOM 2442 C C . VAL A 1 302 ? 0.614 27.844 12.211 1.00 40.75 302 VAL A C 1
ATOM 2444 O O . VAL A 1 302 ? 1.677 27.820 12.820 1.00 40.75 302 VAL A O 1
ATOM 2447 N N . ARG A 1 303 ? 0.087 28.994 11.759 1.00 45.12 303 ARG A N 1
ATOM 2448 C CA . ARG A 1 303 ? 0.727 30.318 11.930 1.00 45.12 303 ARG A CA 1
ATOM 2449 C C . ARG A 1 303 ? 0.772 30.776 13.385 1.00 45.12 303 ARG A C 1
ATOM 2451 O O . ARG A 1 303 ? 1.812 31.260 13.818 1.00 45.12 303 ARG A O 1
ATOM 2458 N N . ASP A 1 304 ? -0.307 30.597 14.143 1.00 43.28 304 ASP A N 1
ATOM 2459 C CA . ASP A 1 304 ? -0.338 30.909 15.577 1.00 43.28 304 ASP A CA 1
ATOM 2460 C C . ASP A 1 304 ? 0.677 30.059 16.353 1.00 43.28 304 ASP A C 1
ATOM 2462 O O . ASP A 1 304 ? 1.313 30.538 17.295 1.00 43.28 304 ASP A O 1
ATOM 2466 N N . LEU A 1 305 ? 0.850 28.794 15.961 1.00 40.41 305 LEU A N 1
ATOM 2467 C CA . LEU A 1 305 ? 1.833 27.893 16.555 1.00 40.41 305 LEU A CA 1
ATOM 2468 C C . LEU A 1 305 ? 3.260 28.233 16.110 1.00 40.41 305 LEU A C 1
ATOM 2470 O O . LEU A 1 305 ? 4.137 28.259 16.964 1.00 40.41 305 LEU A O 1
ATOM 2474 N N . GLU A 1 306 ? 3.498 28.573 14.839 1.00 41.12 306 GLU A N 1
ATOM 2475 C CA . GLU A 1 306 ? 4.785 29.100 14.351 1.00 41.12 306 GLU A CA 1
ATOM 2476 C C . GLU A 1 306 ? 5.173 30.399 15.083 1.00 41.12 306 GLU A C 1
ATOM 2478 O O . GLU A 1 306 ? 6.325 30.558 15.483 1.00 41.12 306 GLU A O 1
ATOM 2483 N N . GLU A 1 307 ? 4.230 31.315 15.331 1.00 44.50 307 GLU A N 1
ATOM 2484 C CA . GLU A 1 307 ? 4.471 32.540 16.108 1.00 44.50 307 GLU A CA 1
ATOM 2485 C C . GLU A 1 307 ? 4.775 32.260 17.583 1.00 44.50 307 GLU A C 1
ATOM 2487 O O . GLU A 1 307 ? 5.678 32.885 18.146 1.00 44.50 307 GLU A O 1
ATOM 2492 N N . ARG A 1 308 ? 4.061 31.326 18.223 1.00 41.47 308 ARG A N 1
ATOM 2493 C CA . ARG A 1 308 ? 4.357 30.901 19.604 1.00 41.47 308 ARG A CA 1
ATOM 2494 C C . ARG A 1 308 ? 5.722 30.229 19.695 1.00 41.47 308 ARG A C 1
ATOM 2496 O O . ARG A 1 308 ? 6.501 30.562 20.581 1.00 41.47 308 ARG A O 1
ATOM 2503 N N . PHE A 1 309 ? 6.039 29.369 18.733 1.00 39.56 309 PHE A N 1
ATOM 2504 C CA . PHE A 1 309 ? 7.317 28.671 18.656 1.00 39.56 309 PHE A CA 1
ATOM 2505 C C . PHE A 1 309 ? 8.476 29.638 18.406 1.00 39.56 309 PHE A C 1
ATOM 2507 O O . PHE A 1 309 ? 9.532 29.501 19.015 1.00 39.56 309 PHE A O 1
ATOM 2514 N N . ASN A 1 310 ? 8.279 30.654 17.561 1.00 41.81 310 ASN A N 1
ATOM 2515 C CA . ASN A 1 310 ? 9.263 31.710 17.342 1.00 41.81 310 ASN A CA 1
ATOM 2516 C C . ASN A 1 310 ? 9.415 32.615 18.573 1.00 41.81 310 ASN A C 1
ATOM 2518 O O . ASN A 1 310 ? 10.535 32.992 18.899 1.00 41.81 310 ASN A O 1
ATOM 2522 N N . LYS A 1 311 ? 8.339 32.917 19.311 1.00 41.59 311 LYS A N 1
ATOM 2523 C CA . LYS A 1 311 ? 8.420 33.655 20.586 1.00 41.59 311 LYS A CA 1
ATOM 2524 C C . LYS A 1 311 ? 9.163 32.871 21.676 1.00 41.59 311 LYS A C 1
ATOM 2526 O O . LYS A 1 311 ? 9.987 33.455 22.372 1.00 41.59 311 LYS A O 1
ATOM 2531 N N . GLU A 1 312 ? 8.934 31.564 21.790 1.00 37.78 312 GLU A N 1
ATOM 2532 C CA . GLU A 1 312 ? 9.649 30.682 22.731 1.00 37.78 312 GLU A CA 1
ATOM 2533 C C . GLU A 1 312 ? 11.096 30.393 22.291 1.00 37.78 312 GLU A C 1
ATOM 2535 O O . GLU A 1 312 ? 11.998 30.286 23.120 1.00 37.78 312 GLU A O 1
ATOM 2540 N N . ALA A 1 313 ? 11.362 30.320 20.983 1.00 33.16 313 ALA A N 1
ATOM 2541 C CA . ALA A 1 313 ? 12.719 30.215 20.451 1.00 33.16 313 ALA A CA 1
ATOM 2542 C C . ALA A 1 313 ? 13.536 31.494 20.700 1.00 33.16 313 ALA A C 1
ATOM 2544 O O . ALA A 1 313 ? 14.729 31.392 20.973 1.00 33.16 313 ALA A O 1
ATOM 2545 N N . VAL A 1 314 ? 12.896 32.669 20.669 1.00 32.47 314 VAL A N 1
ATOM 2546 C CA . VAL A 1 314 ? 13.516 33.962 21.007 1.00 32.47 314 VAL A CA 1
ATOM 2547 C C . VAL A 1 314 ? 13.749 34.106 22.520 1.00 32.47 314 VAL A C 1
ATOM 2549 O O . VAL A 1 314 ? 14.762 34.675 22.920 1.00 32.47 314 VAL A O 1
ATOM 2552 N N . SER A 1 315 ? 12.904 33.530 23.387 1.00 31.16 315 SER A N 1
ATOM 2553 C CA . SER A 1 315 ? 13.163 33.530 24.841 1.00 31.16 315 SER A CA 1
ATOM 2554 C C . SER A 1 315 ? 14.273 32.561 25.271 1.00 31.16 315 SER A C 1
ATOM 2556 O O . SER A 1 315 ? 14.782 32.659 26.383 1.00 31.16 315 SER A O 1
ATOM 2558 N N . LEU A 1 316 ? 14.656 31.613 24.410 1.00 33.12 316 LEU A N 1
ATOM 2559 C CA . LEU A 1 316 ? 15.721 30.636 24.666 1.00 33.12 316 LEU A CA 1
ATOM 2560 C C . LEU A 1 316 ? 17.105 31.088 24.170 1.00 33.12 316 LEU A C 1
ATOM 2562 O O . LEU A 1 316 ? 18.093 30.400 24.436 1.00 33.12 316 LEU A O 1
ATOM 2566 N N . THR A 1 317 ? 17.202 32.225 23.473 1.00 33.41 317 THR A N 1
ATOM 2567 C CA . THR A 1 317 ? 18.457 32.683 22.852 1.00 33.41 317 THR A CA 1
ATOM 2568 C C . THR A 1 317 ? 19.338 33.595 23.705 1.00 33.41 317 THR A C 1
ATOM 2570 O O . THR A 1 317 ? 20.470 33.832 23.293 1.00 33.41 317 THR A O 1
ATOM 2573 N N . GLU A 1 318 ? 18.910 34.056 24.887 1.00 33.44 318 GLU A N 1
ATOM 2574 C CA . GLU A 1 318 ? 19.734 35.000 25.670 1.00 33.44 318 GLU A CA 1
ATOM 2575 C C . GLU A 1 318 ? 20.463 34.419 26.897 1.00 33.44 318 GLU A C 1
ATOM 2577 O O . GLU A 1 318 ? 21.507 34.963 27.245 1.00 33.44 318 GLU A O 1
ATOM 2582 N N . GLU A 1 319 ? 20.061 33.283 27.496 1.00 34.12 319 GLU A N 1
ATOM 2583 C CA . GLU A 1 319 ? 20.716 32.829 28.751 1.00 34.12 319 GLU A CA 1
ATOM 2584 C C . GLU A 1 319 ? 21.211 31.371 28.837 1.00 34.12 319 GLU A C 1
ATOM 2586 O O . GLU A 1 319 ? 22.091 31.097 29.652 1.00 34.12 319 GLU A O 1
ATOM 2591 N N . ASN A 1 320 ? 20.786 30.425 27.987 1.00 33.53 320 ASN A N 1
ATOM 2592 C CA . ASN A 1 320 ? 21.040 28.992 28.258 1.00 33.53 320 ASN A CA 1
ATOM 2593 C C . ASN A 1 320 ? 22.048 28.264 27.345 1.00 33.53 320 ASN A C 1
ATOM 2595 O O . ASN A 1 320 ? 22.137 27.037 27.368 1.00 33.53 320 ASN A O 1
ATOM 2599 N N . CYS A 1 321 ? 22.912 28.976 26.616 1.00 28.62 321 CYS A N 1
ATOM 2600 C CA . CYS A 1 321 ? 23.974 28.354 25.800 1.00 28.62 321 CYS A CA 1
ATOM 2601 C C . CYS A 1 321 ? 25.191 27.820 26.595 1.00 28.62 321 CYS A C 1
ATOM 2603 O O . CYS A 1 321 ? 26.259 27.602 26.020 1.00 28.62 321 CYS A O 1
ATOM 2605 N N . LYS A 1 322 ? 25.068 27.577 27.906 1.00 33.38 322 LYS A N 1
ATOM 2606 C CA . LYS A 1 322 ? 26.120 26.949 28.724 1.00 33.38 322 LYS A CA 1
ATOM 2607 C C . LYS A 1 322 ? 25.565 25.812 29.578 1.00 33.38 322 LYS A C 1
ATOM 2609 O O . LYS A 1 322 ? 25.455 25.928 30.791 1.00 33.38 322 LYS A O 1
ATOM 2614 N N . GLY A 1 323 ? 25.279 24.678 28.949 1.00 30.20 323 GLY A N 1
ATOM 2615 C CA . GLY A 1 323 ? 25.061 23.433 29.683 1.00 30.20 323 GLY A CA 1
ATOM 2616 C C . GLY A 1 323 ? 24.212 22.425 28.926 1.00 30.20 323 GLY A C 1
ATOM 2617 O O . GLY A 1 323 ? 23.010 22.586 28.838 1.00 30.20 323 GLY A O 1
ATOM 2618 N N . ASN A 1 324 ? 24.872 21.393 28.400 1.00 31.47 324 ASN A N 1
ATOM 2619 C CA . ASN A 1 324 ? 24.373 20.059 28.044 1.00 31.47 324 ASN A CA 1
ATOM 2620 C C . ASN A 1 324 ? 22.908 19.837 27.590 1.00 31.47 324 ASN A C 1
ATOM 2622 O O . ASN A 1 324 ? 21.965 19.995 28.350 1.00 31.47 324 ASN A O 1
ATOM 2626 N N . LYS A 1 325 ? 22.819 19.145 26.438 1.00 37.94 325 LYS A N 1
ATOM 2627 C CA . LYS A 1 325 ? 21.742 18.249 25.959 1.00 37.94 325 LYS A CA 1
ATOM 2628 C C . LYS A 1 325 ? 20.365 18.869 25.675 1.00 37.94 325 LYS A C 1
ATOM 2630 O O . LYS A 1 325 ? 19.585 19.098 26.582 1.00 37.94 325 LYS A O 1
ATOM 2635 N N . ALA A 1 326 ? 20.007 18.894 24.390 1.00 28.78 326 ALA A N 1
ATOM 2636 C CA . ALA A 1 326 ? 18.815 18.217 23.858 1.00 28.78 326 ALA A CA 1
ATOM 2637 C C . ALA A 1 326 ? 18.794 18.387 22.331 1.00 28.78 326 ALA A C 1
ATOM 2639 O O . ALA A 1 326 ? 18.505 19.459 21.803 1.00 28.78 326 ALA A O 1
ATOM 2640 N N . THR A 1 327 ? 19.130 17.330 21.593 1.00 32.62 327 THR A N 1
ATOM 2641 C CA . THR A 1 327 ? 18.768 17.231 20.177 1.00 32.62 327 THR A CA 1
ATOM 2642 C C . THR A 1 327 ? 17.244 17.241 20.095 1.00 32.62 327 THR A C 1
ATOM 2644 O O . THR A 1 327 ? 16.617 16.396 20.718 1.00 32.62 327 THR A O 1
ATOM 2647 N N . LYS A 1 328 ? 16.662 18.203 19.364 1.00 41.84 328 LYS A N 1
ATOM 2648 C CA . LYS A 1 328 ? 15.219 18.336 19.095 1.00 41.84 328 LYS A CA 1
ATOM 2649 C C . LYS A 1 328 ? 14.756 17.323 18.028 1.00 41.84 328 LYS A C 1
ATOM 2651 O O . LYS A 1 328 ? 15.126 17.470 16.858 1.00 41.84 328 LYS A O 1
ATOM 2656 N N . PRO A 1 329 ? 13.939 16.322 18.400 1.00 31.84 329 PRO A N 1
ATOM 2657 C CA . PRO A 1 329 ? 12.933 15.749 17.504 1.00 31.84 329 PRO A CA 1
ATOM 2658 C C . PRO A 1 329 ? 11.477 15.963 17.974 1.00 31.84 329 PRO A C 1
ATOM 2660 O O . PRO A 1 329 ? 10.575 15.708 17.186 1.00 31.84 329 PRO A O 1
ATOM 2663 N N . ASP A 1 330 ? 11.233 16.513 19.167 1.00 36.69 330 ASP A N 1
ATOM 2664 C CA . ASP A 1 330 ? 9.892 16.532 19.791 1.00 36.69 330 ASP A CA 1
ATOM 2665 C C . ASP A 1 330 ? 8.926 17.618 19.267 1.00 36.69 330 ASP A C 1
ATOM 2667 O O . ASP A 1 330 ? 7.739 17.619 19.579 1.00 36.69 330 ASP A O 1
ATOM 2671 N N . SER A 1 331 ? 9.388 18.565 18.447 1.00 35.72 331 SER A N 1
ATOM 2672 C CA . SER A 1 331 ? 8.604 19.765 18.106 1.00 35.72 331 SER A CA 1
ATOM 2673 C C . SER A 1 331 ? 7.510 19.566 17.049 1.00 35.72 331 SER A C 1
ATOM 2675 O O . SER A 1 331 ? 6.529 20.303 17.054 1.00 35.72 331 SER A O 1
ATOM 2677 N N . LEU A 1 332 ? 7.653 18.592 16.143 1.00 32.97 332 LEU A N 1
ATOM 2678 C CA . LEU A 1 332 ? 6.635 18.277 15.125 1.00 32.97 332 LEU A CA 1
ATOM 2679 C C . LEU A 1 332 ? 5.544 17.350 15.670 1.00 32.97 332 LEU A C 1
ATOM 2681 O O . LEU A 1 332 ? 4.382 17.508 15.304 1.00 32.97 332 LEU A O 1
ATOM 2685 N N . ASP A 1 333 ? 5.900 16.446 16.583 1.00 35.06 333 ASP A N 1
ATOM 2686 C CA . ASP A 1 333 ? 4.926 15.634 17.314 1.00 35.06 333 ASP A CA 1
ATOM 2687 C C . ASP A 1 333 ? 4.097 16.507 18.261 1.00 35.06 333 ASP A C 1
ATOM 2689 O O . ASP A 1 333 ? 2.884 16.352 18.302 1.00 35.06 333 ASP A O 1
ATOM 2693 N N . LEU A 1 334 ? 4.694 17.517 18.908 1.00 34.72 334 LEU A N 1
ATOM 2694 C CA . LEU A 1 334 ? 3.956 18.534 19.670 1.00 34.72 334 LEU A CA 1
ATOM 2695 C C . LEU A 1 334 ? 3.029 19.389 18.784 1.00 34.72 334 LEU A C 1
ATOM 2697 O O . LEU A 1 334 ? 1.945 19.779 19.217 1.00 34.72 334 LEU A O 1
ATOM 2701 N N . LEU A 1 335 ? 3.394 19.652 17.525 1.00 34.19 335 LEU A N 1
ATOM 2702 C CA . LEU A 1 335 ? 2.543 20.356 16.553 1.00 34.19 335 LEU A CA 1
ATOM 2703 C C . LEU A 1 335 ? 1.363 19.472 16.100 1.00 34.19 335 LEU A C 1
ATOM 2705 O O . LEU A 1 335 ? 0.214 19.909 16.094 1.00 34.19 335 LEU A O 1
ATOM 2709 N N . ALA A 1 336 ? 1.633 18.198 15.803 1.00 38.56 336 ALA A N 1
ATOM 2710 C CA . ALA A 1 336 ? 0.641 17.164 15.505 1.00 38.56 336 ALA A CA 1
ATOM 2711 C C . ALA A 1 336 ? -0.088 16.615 16.754 1.00 38.56 336 ALA A C 1
ATOM 2713 O O . ALA A 1 336 ? -0.979 15.785 16.628 1.00 38.56 336 ALA A O 1
ATOM 2714 N N . GLN A 1 337 ? 0.241 17.066 17.961 1.00 39.94 337 GLN A N 1
ATOM 2715 C CA . GLN A 1 337 ? -0.543 16.835 19.180 1.00 39.94 337 GLN A CA 1
ATOM 2716 C C . GLN A 1 337 ? -1.368 18.076 19.541 1.00 39.94 337 GLN A C 1
ATOM 2718 O O . GLN A 1 337 ? -2.517 17.955 19.957 1.00 39.94 337 GLN A O 1
ATOM 2723 N N . SER A 1 338 ? -0.835 19.283 19.324 1.00 36.34 338 SER A N 1
ATOM 2724 C CA . SER A 1 338 ? -1.533 20.552 19.587 1.00 36.34 338 SER A CA 1
ATOM 2725 C C . SER A 1 338 ? -2.620 20.873 18.558 1.00 36.34 338 SER A C 1
ATOM 2727 O O . SER A 1 338 ? -3.676 21.373 18.940 1.00 36.34 338 SER A O 1
ATOM 2729 N N . LEU A 1 339 ? -2.437 20.498 17.285 1.00 39.41 339 LEU A N 1
ATOM 2730 C CA . LEU A 1 339 ? -3.513 20.471 16.279 1.00 39.41 339 LEU A CA 1
ATOM 2731 C C . LEU A 1 339 ? -4.608 19.438 16.617 1.00 39.41 339 LEU A C 1
ATOM 2733 O O . LEU A 1 339 ? -5.734 19.544 16.136 1.00 39.41 339 LEU A O 1
ATOM 2737 N N . TYR A 1 340 ? -4.288 18.444 17.449 1.00 51.00 340 TYR A N 1
ATOM 2738 C CA . TYR A 1 340 ? -5.058 17.213 17.628 1.00 51.00 340 TYR A CA 1
ATOM 2739 C C . TYR A 1 340 ? -5.285 16.895 19.112 1.00 51.00 340 TYR A C 1
ATOM 2741 O O . TYR A 1 340 ? -5.113 15.765 19.563 1.00 51.00 340 TYR A O 1
ATOM 2749 N N . THR A 1 341 ? -5.665 17.920 19.880 1.00 49.41 341 THR A N 1
ATOM 2750 C CA . THR A 1 341 ? -5.903 17.796 21.327 1.00 49.41 341 THR A CA 1
ATOM 2751 C C . THR A 1 341 ? -6.938 16.713 21.663 1.00 49.41 341 THR A C 1
ATOM 2753 O O . THR A 1 341 ? -7.839 16.431 20.866 1.00 49.41 341 THR A O 1
ATOM 2756 N N . GLN A 1 342 ? -6.879 16.186 22.895 1.00 47.31 342 GLN A N 1
ATOM 2757 C CA . GLN A 1 342 ? -7.887 15.316 23.531 1.00 47.31 342 GLN A CA 1
ATOM 2758 C C . GLN A 1 342 ? -9.340 15.679 23.169 1.00 47.31 342 GLN A C 1
ATOM 2760 O O . GLN A 1 342 ? -10.178 14.791 23.017 1.00 47.31 342 GLN A O 1
ATOM 2765 N N . LYS A 1 343 ? -9.655 16.971 22.977 1.00 52.19 343 LYS A N 1
ATOM 2766 C CA . LYS A 1 343 ? -10.991 17.455 22.595 1.00 52.19 343 LYS A CA 1
ATOM 2767 C C . LYS A 1 343 ? -11.484 16.909 21.253 1.00 52.19 343 LYS A C 1
ATOM 2769 O O . LYS A 1 343 ? -12.676 16.652 21.137 1.00 52.19 343 LYS A O 1
ATOM 2774 N N . GLY A 1 344 ? -10.622 16.711 20.255 1.00 59.06 344 GLY A N 1
ATOM 2775 C CA . GLY A 1 344 ? -11.025 16.219 18.931 1.00 59.06 344 GLY A CA 1
ATOM 2776 C C . GLY A 1 344 ? -11.499 14.766 18.980 1.00 59.06 344 GLY A C 1
ATOM 2777 O O . GLY A 1 344 ? -12.642 14.467 18.635 1.00 59.06 344 GLY A O 1
ATOM 2778 N N . TYR A 1 345 ? -10.646 13.874 19.487 1.00 63.75 345 TYR A N 1
ATOM 2779 C CA . TYR A 1 345 ? -10.950 12.448 19.634 1.00 63.75 345 TYR A CA 1
ATOM 2780 C C . TYR A 1 345 ? -12.113 12.183 20.600 1.00 63.75 345 TYR A C 1
ATOM 2782 O O . TYR A 1 345 ? -13.035 11.447 20.246 1.00 63.75 345 TYR A O 1
ATOM 2790 N N . SER A 1 346 ? -12.131 12.831 21.772 1.00 62.53 346 SER A N 1
ATOM 2791 C CA . SER A 1 346 ? -13.241 12.697 22.730 1.00 62.53 346 SER A CA 1
ATOM 2792 C C . SER A 1 346 ? -14.569 13.188 22.149 1.00 62.53 346 SER A C 1
ATOM 2794 O O . SER A 1 346 ? -15.576 12.497 22.266 1.00 62.53 346 SER A O 1
ATOM 2796 N N . THR A 1 347 ? -14.580 14.315 21.427 1.00 64.31 347 THR A N 1
ATOM 2797 C CA . THR A 1 347 ? -15.791 14.819 20.753 1.00 64.31 347 THR A CA 1
ATOM 2798 C C . THR A 1 347 ? -16.290 13.852 19.681 1.00 64.31 347 THR A C 1
ATOM 2800 O O . THR A 1 347 ? -17.499 13.659 19.542 1.00 64.31 347 THR A O 1
ATOM 2803 N N . ILE A 1 348 ? -15.382 13.238 18.915 1.00 63.00 348 ILE A N 1
ATOM 2804 C CA . ILE A 1 348 ? -15.735 12.231 17.905 1.00 63.00 348 ILE A CA 1
ATOM 2805 C C . ILE A 1 348 ? -16.414 11.033 18.580 1.00 63.00 348 ILE A C 1
ATOM 2807 O O . ILE A 1 348 ? -17.502 10.643 18.158 1.00 63.00 348 ILE A O 1
ATOM 2811 N N . ILE A 1 349 ? -15.827 10.484 19.645 1.00 65.88 349 ILE A N 1
ATOM 2812 C CA . ILE A 1 349 ? -16.386 9.327 20.361 1.00 65.88 349 ILE A CA 1
ATOM 2813 C C . ILE A 1 349 ? -17.709 9.656 21.044 1.00 65.88 349 ILE A C 1
ATOM 2815 O O . ILE A 1 349 ? -18.670 8.910 20.866 1.00 65.88 349 ILE A O 1
ATOM 2819 N N . GLU A 1 350 ? -17.806 10.782 21.751 1.00 69.81 350 GLU A N 1
ATOM 2820 C CA . GLU A 1 350 ? -19.046 11.208 22.413 1.00 69.81 350 GLU A CA 1
ATOM 2821 C C . GLU A 1 350 ? -20.208 11.333 21.428 1.00 69.81 350 GLU A C 1
ATOM 2823 O O . GLU A 1 350 ? -21.336 10.951 21.734 1.00 69.81 350 GLU A O 1
ATOM 2828 N N . LYS A 1 351 ? -19.937 11.804 20.209 1.00 67.25 351 LYS A N 1
ATOM 2829 C CA . LYS A 1 351 ? -20.950 11.864 19.156 1.00 67.25 351 LYS A CA 1
ATOM 2830 C C . LYS A 1 351 ? -21.247 10.462 18.599 1.00 67.25 351 LYS A C 1
ATOM 2832 O O . LYS A 1 351 ? -22.407 10.071 18.490 1.00 67.25 351 LYS A O 1
ATOM 2837 N N . LEU A 1 352 ? -20.231 9.667 18.272 1.00 69.19 352 LEU A N 1
ATOM 2838 C CA . LEU A 1 352 ? -20.419 8.379 17.592 1.00 69.19 352 LEU A CA 1
ATOM 2839 C C . LEU A 1 352 ? -20.963 7.258 18.489 1.00 69.19 352 LEU A C 1
ATOM 2841 O O . LEU A 1 352 ? -21.655 6.376 17.976 1.00 69.19 352 LEU A O 1
ATOM 2845 N N . LYS A 1 353 ? -20.722 7.285 19.807 1.00 75.44 353 LYS A N 1
ATOM 2846 C CA . LYS A 1 353 ? -21.094 6.200 20.739 1.00 75.44 353 LYS A CA 1
ATOM 2847 C C . LYS A 1 353 ? -22.593 5.917 20.811 1.00 75.44 353 LYS A C 1
ATOM 2849 O O . LYS A 1 353 ? -23.007 4.883 21.320 1.00 75.44 353 LYS A O 1
ATOM 2854 N N . HIS A 1 354 ? -23.439 6.814 20.312 1.00 77.94 354 HIS A N 1
ATOM 2855 C CA . HIS A 1 354 ? -24.882 6.591 20.268 1.00 77.94 354 HIS A CA 1
ATOM 2856 C C . HIS A 1 354 ? -25.317 5.702 19.092 1.00 77.94 354 HIS A C 1
ATOM 2858 O O . HIS A 1 354 ? -26.411 5.136 19.135 1.00 77.94 354 HIS A O 1
ATOM 2864 N N . ILE A 1 355 ? -24.459 5.515 18.085 1.00 73.75 355 ILE A N 1
ATOM 2865 C CA . ILE A 1 355 ? -24.716 4.673 16.914 1.00 73.75 355 ILE A CA 1
ATOM 2866 C C . ILE A 1 355 ? -24.501 3.203 17.294 1.00 73.75 355 ILE A C 1
ATOM 2868 O O . ILE A 1 355 ? -23.430 2.822 17.756 1.00 73.75 355 ILE A O 1
ATOM 2872 N N . ASN A 1 356 ? -25.506 2.351 17.067 1.00 83.25 356 ASN A N 1
ATOM 2873 C CA . ASN A 1 356 ? -25.485 0.955 17.526 1.00 83.25 356 ASN A CA 1
ATOM 2874 C C . ASN A 1 356 ? -24.267 0.156 17.042 1.00 83.25 356 ASN A C 1
ATOM 2876 O O . ASN A 1 356 ? -23.700 -0.605 17.818 1.00 83.25 356 ASN A O 1
ATOM 2880 N N . CYS A 1 357 ? -23.837 0.332 15.790 1.00 81.06 357 CYS A N 1
ATOM 2881 C CA . CYS A 1 357 ? -22.657 -0.379 15.295 1.00 81.06 357 CYS A CA 1
ATOM 2882 C C . CYS A 1 357 ? -21.366 0.088 15.992 1.00 81.06 357 CYS A C 1
ATOM 2884 O O . CYS A 1 357 ? -20.508 -0.734 16.288 1.00 81.06 357 CYS A O 1
ATOM 2886 N N . VAL A 1 358 ? -21.269 1.372 16.357 1.00 76.88 358 VAL A N 1
ATOM 2887 C CA . VAL A 1 358 ? -20.140 1.915 17.128 1.00 76.88 358 VAL A CA 1
ATOM 2888 C C . VAL A 1 358 ? -20.165 1.393 18.563 1.00 76.88 358 VAL A C 1
ATOM 2890 O O . VAL A 1 358 ? -19.118 1.024 19.079 1.00 76.88 358 VAL A O 1
ATOM 2893 N N . LYS A 1 359 ? -21.344 1.263 19.188 1.00 83.69 359 LYS A N 1
ATOM 2894 C CA . LYS A 1 359 ? -21.474 0.612 20.508 1.00 83.69 359 LYS A CA 1
ATOM 2895 C C . LYS A 1 359 ? -20.939 -0.815 20.500 1.00 83.69 359 LYS A C 1
ATOM 2897 O O . LYS A 1 359 ? -20.223 -1.195 21.416 1.00 83.69 359 LYS A O 1
ATOM 2902 N N . ARG A 1 360 ? -21.261 -1.595 19.463 1.00 84.94 360 ARG A N 1
ATOM 2903 C CA . ARG A 1 360 ? -20.746 -2.966 19.330 1.00 84.94 360 ARG A CA 1
ATOM 2904 C C . ARG A 1 360 ? -19.230 -2.991 19.170 1.00 84.94 360 ARG A C 1
ATOM 2906 O O . ARG A 1 360 ? -18.588 -3.823 19.794 1.00 84.94 360 ARG A O 1
ATOM 2913 N N . LEU A 1 361 ? -18.662 -2.055 18.404 1.00 83.31 361 LEU A N 1
ATOM 2914 C CA . LEU A 1 361 ? -17.208 -1.912 18.300 1.00 83.31 361 LEU A CA 1
ATOM 2915 C C . LEU A 1 361 ? -16.578 -1.567 19.654 1.00 83.31 361 LEU A C 1
ATOM 2917 O O . LEU A 1 361 ? -15.615 -2.211 20.049 1.00 83.31 361 LEU A O 1
ATOM 2921 N N . LEU A 1 362 ? -17.138 -0.606 20.394 1.00 84.88 362 LEU A N 1
ATOM 2922 C CA . LEU A 1 362 ? -16.661 -0.257 21.738 1.00 84.88 362 LEU A CA 1
ATOM 2923 C C . LEU A 1 362 ? -16.674 -1.478 22.668 1.00 84.88 362 LEU A C 1
ATOM 2925 O O . LEU A 1 362 ? -15.652 -1.791 23.273 1.00 84.88 362 LEU A O 1
ATOM 2929 N N . GLN A 1 363 ? -17.771 -2.238 22.681 1.00 87.56 363 GLN A N 1
ATOM 2930 C CA . GLN A 1 363 ? -17.883 -3.488 23.442 1.00 87.56 363 GLN A CA 1
ATOM 2931 C C . GLN A 1 363 ? -16.846 -4.533 23.008 1.00 87.56 363 GLN A C 1
ATOM 2933 O O . GLN A 1 363 ? -16.231 -5.176 23.853 1.00 87.56 363 GLN A O 1
ATOM 2938 N N . GLN A 1 364 ? -16.613 -4.686 21.703 1.00 85.81 364 GLN A N 1
ATOM 2939 C CA . GLN A 1 364 ? -15.619 -5.611 21.151 1.00 85.81 364 GLN A CA 1
ATOM 2940 C C . GLN A 1 364 ? -14.184 -5.259 21.575 1.00 85.81 364 GLN A C 1
ATOM 2942 O O . GLN A 1 364 ? 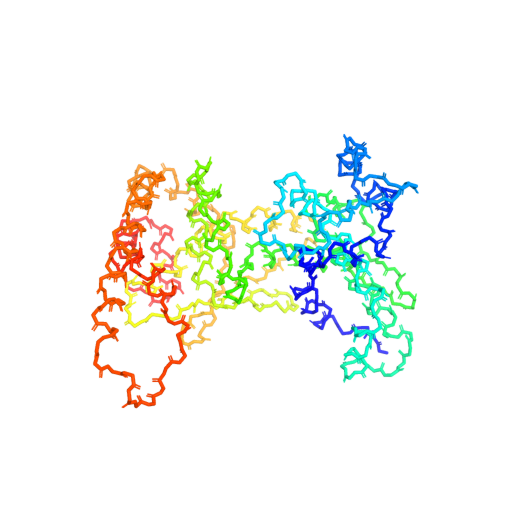-13.356 -6.155 21.744 1.00 85.81 364 GLN A O 1
ATOM 2947 N N . PHE A 1 365 ? -13.891 -3.972 21.774 1.00 84.50 365 PHE A N 1
ATOM 2948 C CA . PHE A 1 365 ? -12.611 -3.492 22.298 1.00 84.50 365 PHE A CA 1
ATOM 2949 C C . PHE A 1 365 ? -12.567 -3.399 23.835 1.00 84.50 365 PHE A C 1
ATOM 2951 O O . PHE A 1 365 ? -11.555 -2.957 24.373 1.00 84.50 365 PHE A O 1
ATOM 2958 N N . ASN A 1 366 ? -13.610 -3.854 24.542 1.00 83.62 366 ASN A N 1
ATOM 2959 C CA . ASN A 1 366 ? -13.759 -3.754 26.001 1.00 83.62 366 ASN A CA 1
ATOM 2960 C C . ASN A 1 366 ? -13.740 -2.307 26.531 1.00 83.62 366 ASN A C 1
ATOM 2962 O O . ASN A 1 366 ? -13.165 -2.025 27.584 1.00 83.62 366 ASN A O 1
ATOM 2966 N N . PHE A 1 367 ? -14.363 -1.385 25.797 1.00 81.75 367 PHE A N 1
ATOM 2967 C CA . PHE A 1 367 ? -14.602 -0.014 26.236 1.00 81.75 367 PHE A CA 1
ATOM 2968 C C . PHE A 1 367 ? -16.057 0.165 26.683 1.00 81.75 367 PHE A C 1
ATOM 2970 O O . PHE A 1 367 ? -16.972 -0.317 26.013 1.00 81.75 367 PHE A O 1
ATOM 2977 N N . ASP A 1 368 ? -16.235 0.854 27.815 1.00 63.28 368 ASP A N 1
ATOM 2978 C CA . ASP A 1 368 ? -17.537 1.159 28.430 1.00 63.28 368 ASP A CA 1
ATOM 2979 C C . ASP A 1 368 ? -18.305 2.275 27.708 1.00 63.28 368 ASP A C 1
ATOM 2981 O O . ASP A 1 368 ? -17.665 3.286 27.319 1.00 63.28 368 ASP A O 1
#

Secondary structure (DSSP, 8-state):
----HHHHHHHHHHHTTGGGTS-HHHHHHTT-BHHHHHHH-HHHHHHHHT-GGGEETTEE---GGGTT--GGG--HHHHHHHHHHHHHHHHHHHHH-HHHHHHHHHHS-S-HHHHHHHHHHHHHHHHHTSTTS-GGGS-SSEEETTEEE-HHHHHHHHHHHHHH---TTTGGGHHHHHHHHTTT-HHHHHHHHHHHTEEEEEEETTEEEEEEPP-SSHHHHHHHHHHIIIIIIIIIIHHHHHHHHHHH-S--EEEEE-TTS-EEEE-HHHHHHHHHHHHTSHHHHHHHTTS--SHHHHHHHHHHHHHHHHHHHHHTSSS--SS------HHHHHHHHHTT-HHHHHHHHHHHTTSHHHHHHHHHTT--

Foldseek 3Di:
DAADLLVLLVVLLVQLQVLLQDALVVLVVLQAFLVVVCVQFVPLSVVQVVCCQQDDPRGGHDDCVRRPDGNLDDPPVVSVNSVSCSLLSSLSCLVPDPVNVVVVPVVPDPPPLNSQLSSNLSSLLSNLLDPSGDLLPPDQWDCRPPDTDRSSLSSLLSNLQVLLDDPPVVCVSCVSVVLVVCQPDLLVVLSVLLSVQFPDWRDDVQEIETEGDDDPDPLLLLLSQLSCLQRSLLPRSLVSQVVSCVRVVHHRWYWYQHPVRDTQTDDNVLSVVLNVVCCPDPLNVVLSVVLVRHSVVVVVLVVVLVVVVVVVVVVPPPPPPPDDDDDDPCSVVVSSDSSPDSCSSNVVCVSSCVPPSSVVVCVSVVHD

Sequence (368 aa):
MPPPIDALINCSSYLHDVGMSLPISFINELRLTVHEISDDSPEVGNKVKSCPSFLRDGHVYFPEKYSEKYTISLPKEVADLIRTIHPWLSSKYTTATFGFRKILSEEVPEKSSVKEAFLRALSTIIKYHSSKIDLRTRPREEKILDYRIDVVQLAAILRLADALDISKKRTKHAFDAWKGLFSDKPSQLKHWFFKWSIDKVEVKRGEISIRITPSEDKYEEIGKIIGVALFELGDNVAKDYNAYLEMINRPFQFNIVLPTSQKVAVDLSELKQCYKTVTDTPLYRSIISHIPSTEVEFLSIVRDLEERFNKEAVSLTEENCKGNKATKPDSLDLLAQSLYTQKGYSTIIEKLKHINCVKRLLQQFNFD